Protein AF-A0AAW1TQQ7-F1 (afdb_monomer_lite)

InterPro domains:
  IPR001791 Laminin G domain [PF02210] (206-301)
  IPR005162 Retrotransposon-derived protein PEG10, N-terminal capsid-like domain [PF03732] (37-94)
  IPR013320 Concanavalin A-like lectin/glucanase domain superfamily [SSF49899] (182-317)
  IPR048287 Thrombospondin-like, N-terminal domain [SM00210] (140-315)

Sequence (337 aa):
MDEILFLRQQLQALTTKNQETKPSQAGILNKEMYRNKRTEWRNWNEFSSYFKRSSYPQQYAMQLEEQIRNQKQKTKETAQEYITALRTLIRRDGTLTSNQTLEIIHKNKKNIYKKERKDMENQKKQFGNISDSCSSTINPLLLEDEQYFHPTKDRWKSAPDRKSAWKLESYIYLWVPSMVLLASMNLTQFPMQFSLFFTVRIHSDTSGTIFSLRSRTLPDTYLSIDMRKTDIKVAHATKNSSNTLIIPSNLADSHWHQIAISIRDQNVVECYVDCEWTTTNVLKSAILDLSGDTDLIIGYMFEGDLEQLSIVTDPDMVNSHCSTSKIAITDQSMEKT

Radius of gyration: 28.71 Å; chains: 1; bounding box: 72×43×81 Å

Secondary structure (DSSP, 8-state):
--HHHHHHHHHHHHHHT-SSSPPPHHHHHHHHHHHHHGGG-SSHHHHHHHHHHHHS-TTHHHHHHHHHHH----TT--HHHHHHHHHHHHHHH----HHHHHHHHHHHS-TTHHHHHHHHHHHHHHS---SSTTTTEE-GGG---GGGEES-GGG-EE-SS-TTSEEE-TT-EEEEEHHHHHGGGT-SS--SSEEEEEEEEE-SS--EEEEEEEESS-TT-EEEEEE-SSEEEEEEE-SS-EEEEEEE----SSS-EEEEEEEETTTEEEEEETTEEEEEEE-TT------TTEEEEESBT--EEEEEEEEES-GGGGGGTT-SS------TTTT--

Structure (mmCIF, N/CA/C/O backbone):
data_AF-A0AAW1TQQ7-F1
#
_entry.id   AF-A0AAW1TQQ7-F1
#
loop_
_atom_site.group_PDB
_atom_site.id
_atom_site.type_symbol
_atom_site.label_atom_id
_atom_site.label_alt_id
_atom_site.label_comp_id
_atom_site.label_asym_id
_atom_site.label_entity_id
_atom_site.label_seq_id
_atom_site.pdbx_PDB_ins_code
_atom_site.Cartn_x
_atom_site.Cartn_y
_atom_site.Cartn_z
_atom_site.occupancy
_atom_site.B_iso_or_equiv
_atom_site.auth_seq_id
_atom_site.auth_comp_id
_atom_site.auth_asym_id
_atom_site.auth_atom_id
_atom_site.pdbx_PDB_model_num
ATOM 1 N N . MET A 1 1 ? -20.236 25.308 37.907 1.00 43.38 1 MET A N 1
ATOM 2 C CA . MET A 1 1 ? -21.701 25.462 37.779 1.00 43.38 1 MET A CA 1
ATOM 3 C C . MET A 1 1 ? -22.318 24.123 38.128 1.00 43.38 1 MET A C 1
ATOM 5 O O . MET A 1 1 ? -22.056 23.157 37.428 1.00 43.38 1 MET A O 1
ATOM 9 N N . ASP A 1 2 ? -23.010 24.062 39.264 1.00 38.75 2 ASP A N 1
ATOM 10 C CA . ASP A 1 2 ? -23.333 22.823 39.977 1.00 38.75 2 ASP A CA 1
ATOM 11 C C . ASP A 1 2 ? -24.390 21.960 39.273 1.00 38.75 2 ASP A C 1
ATOM 13 O O . ASP A 1 2 ? -25.538 22.378 39.113 1.00 38.75 2 ASP A O 1
ATOM 17 N N . GLU A 1 3 ? -24.049 20.702 38.972 1.00 36.41 3 GLU A N 1
ATOM 18 C CA . GLU A 1 3 ? -24.988 19.639 38.554 1.00 36.41 3 GLU A CA 1
ATOM 19 C C . GLU A 1 3 ? -26.169 19.473 39.526 1.00 36.41 3 GLU A C 1
ATOM 21 O O . GLU A 1 3 ? -27.263 19.056 39.142 1.00 36.41 3 GLU A O 1
ATOM 26 N N . ILE A 1 4 ? -25.987 19.870 40.788 1.00 41.22 4 ILE A N 1
ATOM 27 C CA . ILE A 1 4 ? -27.035 19.889 41.813 1.00 41.22 4 ILE A CA 1
ATOM 28 C C . ILE A 1 4 ? -28.154 20.885 41.455 1.00 41.22 4 ILE A C 1
ATOM 30 O O . ILE A 1 4 ? -29.324 20.628 41.749 1.00 41.22 4 ILE A O 1
ATOM 34 N N . LEU A 1 5 ? -27.833 21.994 40.781 1.00 39.56 5 LEU A N 1
ATOM 35 C CA . LEU A 1 5 ? -28.812 22.989 40.338 1.00 39.56 5 LEU A CA 1
ATOM 36 C C . LEU A 1 5 ? -29.638 22.471 39.147 1.00 39.56 5 LEU A C 1
ATOM 38 O O . LEU A 1 5 ? -30.856 22.653 39.117 1.00 39.56 5 LEU A O 1
ATOM 42 N N . PHE A 1 6 ? -28.998 21.736 38.231 1.00 44.47 6 PHE A N 1
ATOM 43 C CA . PHE A 1 6 ? -29.663 21.069 37.106 1.00 44.47 6 PHE A CA 1
ATOM 44 C C . PHE A 1 6 ? -30.613 19.959 37.586 1.00 44.47 6 PHE A C 1
ATOM 46 O O . PHE A 1 6 ? -31.754 19.854 37.131 1.00 44.47 6 PHE A O 1
ATOM 53 N N . LEU A 1 7 ? -30.190 19.186 38.591 1.00 43.84 7 LEU A N 1
ATOM 54 C CA . LEU A 1 7 ? -31.012 18.145 39.212 1.00 43.84 7 LEU A CA 1
ATOM 55 C C . LEU A 1 7 ? -32.202 18.715 40.000 1.00 43.84 7 LEU A C 1
ATOM 57 O O . LEU A 1 7 ? -33.281 18.121 39.979 1.00 43.84 7 LEU A O 1
ATOM 61 N N . ARG A 1 8 ? -32.057 19.884 40.645 1.00 47.19 8 ARG A N 1
ATOM 62 C CA . ARG A 1 8 ? -33.181 20.584 41.298 1.00 47.19 8 ARG A CA 1
ATOM 63 C C . ARG A 1 8 ? -34.230 21.058 40.288 1.00 47.19 8 ARG A C 1
ATOM 65 O O . ARG A 1 8 ? -35.419 20.884 40.548 1.00 47.19 8 ARG A O 1
ATOM 72 N N . GLN A 1 9 ? -33.811 21.572 39.130 1.00 49.66 9 GLN A N 1
ATOM 73 C CA . GLN A 1 9 ? -34.729 21.994 38.063 1.00 49.66 9 GLN A CA 1
ATOM 74 C C . GLN A 1 9 ? -35.459 20.808 37.408 1.00 49.66 9 GLN A C 1
ATOM 76 O O . GLN A 1 9 ? -36.665 20.884 37.172 1.00 49.66 9 GLN A O 1
ATOM 81 N N . GLN A 1 10 ? -34.773 19.680 37.189 1.00 45.47 10 GLN A N 1
ATOM 82 C CA . GLN A 1 10 ? -35.375 18.452 36.644 1.00 45.47 10 GLN A CA 1
ATOM 83 C C . GLN A 1 10 ? -36.394 17.821 37.614 1.00 45.47 10 GLN A C 1
ATOM 85 O O . GLN A 1 10 ? -37.464 17.379 37.196 1.00 45.47 10 GLN A O 1
ATOM 90 N N . LEU A 1 11 ? -36.110 17.830 38.923 1.00 45.03 11 LEU A N 1
ATOM 91 C CA . LEU A 1 11 ? -37.040 17.341 39.948 1.00 45.03 11 LEU A CA 1
ATOM 92 C C . LEU A 1 11 ? -38.258 18.258 40.133 1.00 45.03 11 LEU A C 1
ATOM 94 O O . LEU A 1 11 ? -39.363 17.745 40.302 1.00 45.03 11 LEU A O 1
ATOM 98 N N . GLN A 1 12 ? -38.089 19.583 40.042 1.00 45.34 12 GLN A N 1
ATOM 99 C CA . GLN A 1 12 ? -39.215 20.525 40.065 1.00 45.34 12 GLN A CA 1
ATOM 100 C C . GLN A 1 12 ? -40.135 20.353 38.848 1.00 45.34 12 GLN A C 1
ATOM 102 O O . GLN A 1 12 ? -41.356 20.349 39.009 1.00 45.34 12 GLN A O 1
ATOM 107 N N . ALA A 1 13 ? -39.577 20.109 37.658 1.00 42.12 13 ALA A N 1
ATOM 108 C CA . ALA A 1 13 ? -40.351 19.861 36.438 1.00 42.12 13 ALA A CA 1
ATOM 109 C C . ALA A 1 13 ? -41.189 18.565 36.494 1.00 42.12 13 ALA A C 1
ATOM 111 O O . ALA A 1 13 ? -42.252 18.482 35.875 1.00 42.12 13 ALA A O 1
ATOM 112 N N . LEU A 1 14 ? -40.748 17.567 37.268 1.00 38.69 14 LEU A N 1
ATOM 113 C CA . LEU A 1 14 ? -41.494 16.327 37.507 1.00 38.69 14 LEU A CA 1
ATOM 114 C C . LEU A 1 14 ? -42.605 16.485 38.561 1.00 38.69 14 LEU A C 1
ATOM 116 O O . LEU A 1 14 ? -43.546 15.691 38.570 1.00 38.69 14 LEU A O 1
ATOM 120 N N . THR A 1 15 ? -42.535 17.504 39.426 1.00 41.09 15 THR A N 1
ATOM 121 C CA . THR A 1 15 ? -43.580 17.791 40.427 1.00 41.09 15 THR A CA 1
ATOM 122 C C . THR A 1 15 ? -44.737 18.634 39.894 1.00 41.09 15 THR A C 1
ATOM 124 O O . THR A 1 15 ? -45.870 18.403 40.303 1.00 41.09 15 THR A O 1
ATOM 127 N N . THR A 1 16 ? -44.506 19.555 38.954 1.00 38.69 16 THR A N 1
ATOM 128 C CA . THR A 1 16 ? -45.573 20.423 38.410 1.00 38.69 16 THR A CA 1
ATOM 129 C C . THR A 1 16 ? -46.445 19.751 37.350 1.00 38.69 16 THR A C 1
ATOM 131 O O . THR A 1 16 ? -47.536 20.234 37.075 1.00 38.69 16 THR A O 1
ATOM 134 N N . LYS A 1 17 ? -46.015 18.621 36.772 1.00 37.38 17 LYS A N 1
ATOM 135 C CA . LYS A 1 17 ? -46.773 17.903 35.728 1.00 37.38 17 LYS A CA 1
ATOM 136 C C . LYS A 1 17 ? -47.688 16.776 36.224 1.00 37.38 17 LYS A C 1
ATOM 138 O O . LYS A 1 17 ? -48.344 16.151 35.402 1.00 37.38 17 LYS A O 1
ATOM 143 N N . ASN A 1 18 ? -47.761 16.524 37.533 1.00 39.25 18 ASN A N 1
ATOM 144 C CA . ASN A 1 18 ? -48.487 15.377 38.103 1.00 39.25 18 ASN A CA 1
ATOM 145 C C . ASN A 1 18 ? -49.597 15.765 39.100 1.00 39.25 18 ASN A C 1
ATOM 147 O O . ASN A 1 18 ? -49.836 15.043 40.066 1.00 39.25 18 ASN A O 1
ATOM 151 N N . GLN A 1 19 ? -50.296 16.884 38.883 1.00 36.03 19 GLN A N 1
ATOM 152 C CA . GLN A 1 19 ? -51.517 17.185 39.651 1.00 36.03 19 GLN A CA 1
ATOM 153 C C . GLN A 1 19 ? -52.808 16.617 39.052 1.00 36.03 19 GLN A C 1
ATOM 155 O O . GLN A 1 19 ? -53.844 16.676 39.703 1.00 36.03 19 GLN A O 1
ATOM 160 N N . GLU A 1 20 ? -52.753 15.944 37.905 1.00 38.56 20 GLU A N 1
ATOM 161 C CA . GLU A 1 20 ? -53.919 15.254 37.350 1.00 38.56 20 GLU A CA 1
ATOM 162 C C . GLU A 1 20 ? -53.539 13.851 36.891 1.00 38.56 20 GLU A C 1
ATOM 164 O O . GLU A 1 20 ? -53.351 13.589 35.710 1.00 38.56 20 GLU A O 1
ATOM 169 N N . THR A 1 21 ? -53.339 12.945 37.848 1.00 36.25 21 THR A N 1
ATOM 170 C CA . THR A 1 21 ? -53.690 11.512 37.770 1.00 36.25 21 THR A CA 1
ATOM 171 C C . THR A 1 21 ? -53.200 10.811 39.037 1.00 36.25 21 THR A C 1
ATOM 173 O O . THR A 1 21 ? -52.109 11.078 39.536 1.00 36.25 21 THR A O 1
ATOM 176 N N . LYS A 1 22 ? -54.035 9.924 39.596 1.00 33.53 22 LYS A N 1
ATOM 177 C CA . LYS A 1 22 ? -53.734 9.143 40.810 1.00 33.53 22 LYS A CA 1
ATOM 178 C C . LYS A 1 22 ? -52.334 8.509 40.716 1.00 33.53 22 LYS A C 1
ATOM 180 O O . LYS A 1 22 ? -52.061 7.852 39.709 1.00 33.53 22 LYS A O 1
ATOM 185 N N . PRO A 1 23 ? -51.471 8.632 41.743 1.00 33.50 23 PRO A N 1
ATOM 186 C CA . PRO A 1 23 ? -50.168 7.988 41.716 1.00 33.50 23 PRO A CA 1
ATOM 187 C C . PRO A 1 23 ? -50.374 6.472 41.689 1.00 33.50 23 PRO A C 1
ATOM 189 O O . PRO A 1 23 ? -50.958 5.891 42.605 1.00 33.50 23 PRO A O 1
ATOM 192 N N . SER A 1 24 ? -49.921 5.832 40.613 1.00 37.91 24 SER A N 1
ATOM 193 C CA . SER A 1 24 ? -49.870 4.377 40.525 1.00 37.91 24 SER A CA 1
ATOM 194 C C . SER A 1 24 ? -49.007 3.838 41.672 1.00 37.91 24 SER A C 1
ATOM 196 O O . SER A 1 24 ? -48.011 4.456 42.052 1.00 37.91 24 SER A O 1
ATOM 198 N N . GLN A 1 25 ? -49.367 2.680 42.236 1.00 36.50 25 GLN A N 1
ATOM 199 C CA . GLN A 1 25 ? -48.634 2.030 43.338 1.00 36.50 25 GLN A CA 1
ATOM 200 C C . GLN A 1 25 ? -47.125 1.856 43.042 1.00 36.50 25 GLN A C 1
ATOM 202 O O . GLN A 1 25 ? -46.307 1.864 43.960 1.00 36.50 25 GLN A O 1
ATOM 207 N N . ALA A 1 26 ? -46.735 1.824 41.760 1.00 35.66 26 ALA A N 1
ATOM 208 C CA . ALA A 1 26 ? -45.345 1.839 41.300 1.00 35.66 26 ALA A CA 1
ATOM 209 C C . ALA A 1 26 ? -44.571 3.124 41.674 1.00 35.66 26 ALA A C 1
ATOM 211 O O . ALA A 1 26 ? -43.376 3.070 41.952 1.00 35.66 26 ALA A O 1
ATOM 212 N N . GLY A 1 27 ? -45.232 4.286 41.720 1.00 36.66 27 GLY A N 1
ATOM 213 C CA . GLY A 1 27 ? -44.608 5.560 42.093 1.00 36.66 27 GLY A CA 1
ATOM 214 C C . GLY A 1 27 ? -44.269 5.671 43.584 1.00 36.66 27 GLY A C 1
ATOM 215 O O . GLY A 1 27 ? -43.329 6.380 43.946 1.00 36.66 27 GLY A O 1
ATOM 216 N N . ILE A 1 28 ? -45.001 4.949 44.438 1.00 38.19 28 ILE A N 1
ATOM 217 C CA . ILE A 1 28 ? -44.788 4.917 45.892 1.00 38.19 28 ILE A CA 1
ATOM 218 C C . ILE A 1 28 ? -43.636 3.955 46.231 1.00 38.19 28 ILE A C 1
ATOM 220 O O . ILE A 1 28 ? -42.719 4.344 46.954 1.00 38.19 28 ILE A O 1
ATOM 224 N N . LEU A 1 29 ? -43.598 2.771 45.599 1.00 46.53 29 LEU A N 1
ATOM 225 C CA . LEU A 1 29 ? -42.531 1.771 45.774 1.00 46.53 29 LEU A CA 1
ATOM 226 C C . LEU A 1 29 ? -41.128 2.319 45.433 1.00 46.53 29 LEU A C 1
ATOM 228 O O . LEU A 1 29 ? -40.141 2.025 46.108 1.00 46.53 29 LEU A O 1
ATOM 232 N N . ASN A 1 30 ? -41.039 3.166 44.404 1.00 56.72 30 ASN A N 1
ATOM 233 C CA . ASN A 1 30 ? -39.763 3.671 43.890 1.00 56.72 30 ASN A CA 1
ATOM 234 C C . ASN A 1 30 ? -39.070 4.677 44.827 1.00 56.72 30 ASN A C 1
ATOM 236 O O . ASN A 1 30 ? -37.839 4.755 44.841 1.00 56.72 30 ASN A O 1
ATOM 240 N N . LYS A 1 31 ? -39.829 5.441 45.626 1.00 57.16 31 LYS A N 1
ATOM 241 C CA . LYS A 1 31 ? -39.260 6.444 46.546 1.00 57.16 31 LYS A CA 1
ATOM 242 C C . LYS A 1 31 ? -38.694 5.821 47.821 1.00 57.16 31 LYS A C 1
ATOM 244 O O . LYS A 1 31 ? -37.628 6.243 48.269 1.00 57.16 31 LYS A O 1
ATOM 249 N N . GLU A 1 32 ? -39.373 4.826 48.386 1.00 56.66 32 GLU A N 1
ATOM 250 C CA . GLU A 1 32 ? -38.896 4.108 49.576 1.00 56.66 32 GLU A CA 1
ATOM 251 C C . GLU A 1 32 ? -37.691 3.220 49.252 1.00 56.66 32 GLU A C 1
ATOM 253 O O . GLU A 1 32 ? -36.698 3.247 49.978 1.00 56.66 32 GLU A O 1
ATOM 258 N N . MET A 1 33 ? -37.713 2.528 48.107 1.00 62.66 33 MET A N 1
ATOM 259 C CA . MET A 1 33 ? -36.587 1.713 47.644 1.00 62.66 33 MET A CA 1
ATOM 260 C C . MET A 1 33 ? -35.314 2.552 47.455 1.00 62.66 33 MET A C 1
ATOM 262 O O . MET A 1 33 ? -34.246 2.169 47.930 1.00 62.66 33 MET A O 1
ATOM 266 N N . TYR A 1 34 ? -35.419 3.717 46.804 1.00 58.19 34 TYR A N 1
ATOM 267 C CA . TYR A 1 34 ? -34.272 4.609 46.630 1.00 58.19 34 TYR A CA 1
ATOM 268 C C . TYR A 1 34 ? -33.764 5.143 47.975 1.00 58.19 34 TYR A C 1
ATOM 270 O O . TYR A 1 34 ? -32.560 5.154 48.207 1.00 58.19 34 TYR A O 1
ATOM 278 N N . ARG A 1 35 ? -34.654 5.537 48.896 1.00 62.31 35 ARG A N 1
ATOM 279 C CA . ARG A 1 35 ? -34.249 6.007 50.233 1.00 62.31 35 ARG A CA 1
ATOM 280 C C . ARG A 1 35 ? -33.505 4.943 51.044 1.00 62.31 35 ARG A C 1
ATOM 282 O O . ARG A 1 35 ? -32.519 5.289 51.683 1.00 62.31 35 ARG A O 1
ATOM 289 N N . ASN A 1 36 ? -33.938 3.685 50.987 1.00 68.06 36 ASN A N 1
ATOM 290 C CA . ASN A 1 36 ? -33.403 2.621 51.843 1.00 68.06 36 ASN A CA 1
ATOM 291 C C . ASN A 1 36 ? -32.101 1.994 51.324 1.00 68.06 36 ASN A C 1
ATOM 293 O O . ASN A 1 36 ? -31.348 1.432 52.111 1.00 68.06 36 ASN A O 1
ATOM 297 N N . LYS A 1 37 ? -31.836 2.065 50.013 1.00 64.25 37 LYS A N 1
ATOM 298 C CA . LYS A 1 37 ? -30.740 1.326 49.360 1.00 64.25 37 LYS A CA 1
ATOM 299 C C . LYS A 1 37 ? -29.680 2.208 48.691 1.00 64.25 37 LYS A C 1
ATOM 301 O O . LYS A 1 37 ? -28.685 1.689 48.198 1.00 64.25 37 LYS A O 1
ATOM 306 N N . ARG A 1 38 ? -29.844 3.539 48.692 1.00 63.81 38 ARG A N 1
ATOM 307 C CA . ARG A 1 38 ? -28.938 4.474 47.991 1.00 63.81 38 ARG A CA 1
ATOM 308 C C . ARG A 1 38 ? -27.466 4.338 48.384 1.00 63.81 38 ARG A C 1
ATOM 310 O O . ARG A 1 38 ? -26.609 4.514 47.529 1.00 63.81 38 ARG A O 1
ATOM 317 N N . THR A 1 39 ? -27.167 4.063 49.651 1.00 68.50 39 THR A N 1
ATOM 318 C CA . THR A 1 39 ? -25.786 3.928 50.146 1.00 68.50 39 THR A CA 1
ATOM 319 C C . THR A 1 39 ? -25.096 2.645 49.673 1.00 68.50 39 THR A C 1
ATOM 321 O O . THR A 1 39 ? -23.878 2.544 49.793 1.00 68.50 39 THR A O 1
ATOM 324 N N . GLU A 1 40 ? -25.843 1.684 49.118 1.00 71.81 40 GLU A N 1
ATOM 325 C CA . GLU A 1 40 ? -25.313 0.418 48.597 1.00 71.81 40 GLU A CA 1
ATOM 326 C C . GLU A 1 40 ? -24.867 0.511 47.125 1.00 71.81 40 GLU A C 1
ATOM 328 O O . GLU A 1 40 ? -24.150 -0.371 46.661 1.00 71.81 40 GLU A O 1
ATOM 333 N N . TRP A 1 41 ? -25.252 1.561 46.386 1.00 77.81 41 TRP A N 1
ATOM 334 C CA . TRP A 1 41 ? -24.911 1.715 44.965 1.00 77.81 41 TRP A CA 1
ATOM 335 C C . TRP A 1 41 ? -23.801 2.749 44.767 1.00 77.81 41 TRP A C 1
ATOM 337 O O . TRP A 1 41 ? -23.960 3.921 45.106 1.00 77.81 41 TRP A O 1
ATOM 347 N N . ARG A 1 42 ? -22.683 2.330 44.169 1.00 68.88 42 ARG A N 1
ATOM 348 C CA . ARG A 1 42 ? -21.499 3.177 43.936 1.00 68.88 42 ARG A CA 1
ATOM 349 C C . ARG A 1 42 ? -21.528 3.891 42.591 1.00 68.88 42 ARG A C 1
ATOM 351 O O . ARG A 1 42 ? -20.817 4.871 42.398 1.00 68.88 42 ARG A O 1
ATOM 358 N N . ASN A 1 43 ? -22.328 3.401 41.649 1.00 62.25 43 ASN A N 1
ATOM 359 C CA . ASN A 1 43 ? -22.446 3.961 40.307 1.00 62.25 43 ASN A CA 1
ATOM 360 C C . ASN A 1 43 ? -23.840 3.706 39.706 1.00 62.25 43 ASN A C 1
ATOM 362 O O . ASN A 1 43 ? -24.644 2.921 40.214 1.00 62.25 43 ASN A O 1
ATOM 366 N N . TRP A 1 44 ? -24.120 4.386 38.591 1.00 55.19 44 TRP A N 1
ATOM 367 C CA . TRP A 1 44 ? -25.402 4.303 37.889 1.00 55.19 44 TRP A CA 1
ATOM 368 C C . TRP A 1 44 ? -25.728 2.891 37.384 1.00 55.19 44 TRP A C 1
ATOM 370 O O . TRP A 1 44 ? -26.894 2.495 37.374 1.00 55.19 44 TRP A O 1
ATOM 380 N N . ASN A 1 45 ? -24.714 2.109 37.008 1.00 60.38 45 ASN A N 1
ATOM 381 C CA . ASN A 1 45 ? -24.911 0.751 36.506 1.00 60.38 45 ASN A CA 1
ATOM 382 C C . ASN A 1 45 ? -25.382 -0.201 37.610 1.00 60.38 45 ASN A C 1
ATOM 384 O O . ASN A 1 45 ? -26.258 -1.028 37.358 1.00 60.38 45 ASN A O 1
ATOM 388 N N . GLU A 1 46 ? -24.871 -0.061 38.834 1.00 58.47 46 GLU A N 1
ATOM 389 C CA . GLU A 1 46 ? -25.311 -0.841 39.997 1.00 58.47 46 GLU A CA 1
ATOM 390 C C . GLU A 1 46 ? -26.760 -0.526 40.380 1.00 58.47 46 GLU A C 1
ATOM 392 O O . GLU A 1 46 ? -27.566 -1.449 40.524 1.00 58.47 46 GLU A O 1
ATOM 397 N N . PHE A 1 47 ? -27.119 0.762 40.443 1.00 67.75 47 PHE A N 1
ATOM 398 C CA . PHE A 1 47 ? -28.503 1.192 40.661 1.00 67.75 47 PHE A CA 1
ATOM 399 C C . PHE A 1 47 ? -29.433 0.668 39.561 1.00 67.75 47 PHE A C 1
ATOM 401 O O . PHE A 1 47 ? -30.446 0.041 39.857 1.00 67.75 47 PHE A O 1
ATOM 408 N N . SER A 1 48 ? -29.074 0.879 38.291 1.00 57.22 48 SER A N 1
ATOM 409 C CA . SER A 1 48 ? -29.870 0.454 37.135 1.00 57.22 48 SER A CA 1
ATOM 410 C C . SER A 1 48 ? -30.058 -1.063 37.115 1.00 57.22 48 SER A C 1
ATOM 412 O O . SER A 1 48 ? -31.167 -1.545 36.909 1.00 57.22 48 SER A O 1
ATOM 414 N N . SER A 1 49 ? -29.010 -1.831 37.417 1.00 60.59 49 SER A N 1
ATOM 415 C CA . SER A 1 49 ? -29.071 -3.296 37.473 1.00 60.59 49 SER A CA 1
ATOM 416 C C . SER A 1 49 ? -29.895 -3.810 38.653 1.00 60.59 49 SER A C 1
ATOM 418 O O . SER A 1 49 ? -30.561 -4.838 38.535 1.00 60.59 49 SER A O 1
ATOM 420 N N . TYR A 1 50 ? -29.846 -3.139 39.806 1.00 61.44 50 TYR A N 1
ATOM 421 C CA . TYR A 1 50 ? -30.676 -3.486 40.960 1.00 61.44 50 TYR A CA 1
ATOM 422 C C . TYR A 1 50 ? -32.144 -3.140 40.701 1.00 61.44 50 TYR A C 1
ATOM 424 O O . TYR A 1 50 ? -33.001 -4.009 40.820 1.00 61.44 50 TYR A O 1
ATOM 432 N N . PHE A 1 51 ? -32.420 -1.916 40.244 1.00 61.03 51 PHE A N 1
ATOM 433 C CA . PHE A 1 51 ? -33.756 -1.458 39.864 1.00 61.03 51 PHE A CA 1
ATOM 434 C C . PHE A 1 51 ? -34.371 -2.348 38.779 1.00 61.03 51 PHE A C 1
ATOM 436 O O . PHE A 1 51 ? -35.545 -2.704 38.847 1.00 61.03 51 PHE A O 1
ATOM 443 N N . LYS A 1 52 ? -33.565 -2.773 37.797 1.00 59.06 52 LYS A N 1
ATOM 444 C CA . LYS A 1 52 ? -33.997 -3.720 36.765 1.00 59.06 52 LYS A CA 1
ATOM 445 C C . LYS A 1 52 ? -34.393 -5.085 37.333 1.00 59.06 52 LYS A C 1
ATOM 447 O O . LYS A 1 52 ? -35.347 -5.684 36.861 1.00 59.06 52 LYS A O 1
ATOM 452 N N . ARG A 1 53 ? -33.698 -5.566 38.364 1.00 60.06 53 ARG A N 1
ATOM 453 C CA . ARG A 1 53 ? -34.010 -6.842 39.024 1.00 60.06 53 ARG A CA 1
ATOM 454 C C . ARG A 1 53 ? -35.194 -6.750 39.986 1.00 60.06 53 ARG A C 1
ATOM 456 O O . ARG A 1 53 ? -35.934 -7.716 40.109 1.00 60.06 53 ARG A O 1
ATOM 463 N N . SER A 1 54 ? -35.372 -5.617 40.663 1.00 54.06 54 SER A N 1
ATOM 464 C CA . SER A 1 54 ? -36.425 -5.436 41.669 1.00 54.06 54 SER A CA 1
ATOM 465 C C . SER A 1 54 ? -37.770 -5.017 41.081 1.00 54.06 54 SER A C 1
ATOM 467 O O . SER A 1 54 ? -38.808 -5.350 41.642 1.00 54.06 54 SER A O 1
ATOM 469 N N . SER A 1 55 ? -37.756 -4.255 39.984 1.00 54.88 55 SER A N 1
ATOM 470 C CA . SER A 1 55 ? -38.946 -3.561 39.475 1.00 54.88 55 SER A CA 1
ATOM 471 C C . SER A 1 55 ? -39.532 -4.184 38.208 1.00 54.88 55 SER A C 1
ATOM 473 O O . SER A 1 55 ? -40.619 -3.786 37.791 1.00 54.88 55 SER A O 1
ATOM 475 N N . TYR A 1 56 ? -38.842 -5.145 37.586 1.00 53.84 56 TYR A N 1
ATOM 476 C CA . TYR A 1 56 ? -39.325 -5.814 36.380 1.00 53.84 56 TYR A CA 1
ATOM 477 C C . TYR A 1 56 ? -39.708 -7.268 36.691 1.00 53.84 56 TYR A C 1
ATOM 479 O O . TYR A 1 56 ? -38.924 -7.981 37.318 1.00 53.84 56 TYR A O 1
ATOM 487 N N . PRO A 1 57 ? -40.891 -7.737 36.254 1.00 57.25 57 PRO A N 1
ATOM 488 C CA . PRO A 1 57 ? -41.270 -9.144 36.364 1.00 57.25 57 PRO A CA 1
ATOM 489 C C . PRO A 1 57 ? -40.226 -10.059 35.709 1.00 57.25 57 PRO A C 1
ATOM 491 O O . PRO A 1 57 ? -39.666 -9.706 34.674 1.00 57.25 57 PRO A O 1
ATOM 494 N N . GLN A 1 58 ? -40.014 -11.265 36.246 1.00 50.25 58 GLN A N 1
ATOM 495 C CA . GLN A 1 58 ? -39.019 -12.239 35.753 1.00 50.25 58 GLN A CA 1
ATOM 496 C C . GLN A 1 58 ? -39.174 -12.585 34.255 1.00 50.25 58 GLN A C 1
ATOM 498 O O . GLN A 1 58 ? -38.222 -12.998 33.602 1.00 50.25 58 GLN A O 1
ATOM 503 N N . GLN A 1 59 ? -40.366 -12.373 33.694 1.00 52.66 59 GLN A N 1
ATOM 504 C CA . GLN A 1 59 ? -40.679 -12.610 32.284 1.00 52.66 59 GLN A CA 1
ATOM 505 C C . GLN A 1 59 ? -40.530 -11.368 31.394 1.00 52.66 59 GLN A C 1
ATOM 507 O O . GLN A 1 59 ? -40.647 -11.485 30.182 1.00 52.66 59 GLN A O 1
ATOM 512 N N . TYR A 1 60 ? -40.263 -10.186 31.954 1.00 56.84 60 TYR A N 1
ATOM 513 C CA . TYR A 1 60 ? -40.211 -8.933 31.197 1.00 56.84 60 TYR A CA 1
ATOM 514 C C . TYR A 1 60 ? -39.068 -8.911 30.176 1.00 56.84 60 TYR A C 1
ATOM 516 O O . TYR A 1 60 ? -39.265 -8.436 29.064 1.00 56.84 60 TYR A O 1
ATOM 524 N N . ALA A 1 61 ? -37.900 -9.466 30.520 1.00 56.59 61 ALA A N 1
ATOM 525 C CA . ALA A 1 61 ? -36.786 -9.604 29.579 1.00 56.59 61 ALA A CA 1
ATOM 526 C C . ALA A 1 61 ? -37.157 -10.536 28.412 1.00 56.59 61 ALA A C 1
ATOM 528 O O . ALA A 1 61 ? -37.049 -10.144 27.256 1.00 56.59 61 ALA A O 1
ATOM 529 N N . MET A 1 62 ? -37.726 -11.711 28.708 1.00 54.34 62 MET A N 1
ATOM 530 C CA . MET A 1 62 ? -38.197 -12.652 27.681 1.00 54.34 62 MET A CA 1
ATOM 531 C C . MET A 1 62 ? -39.301 -12.047 26.797 1.00 54.34 62 MET A C 1
ATOM 533 O O . MET A 1 62 ? -39.278 -12.209 25.581 1.00 54.34 62 MET A O 1
ATOM 537 N N . GLN A 1 63 ? -40.237 -11.292 27.382 1.00 61.31 63 GLN A N 1
ATOM 538 C CA . GLN A 1 63 ? -41.288 -10.584 26.643 1.00 61.31 63 GLN A CA 1
ATOM 539 C C . GLN A 1 63 ? -40.718 -9.481 25.747 1.00 61.31 63 GLN A C 1
ATOM 541 O O . GLN A 1 63 ? -41.233 -9.249 24.655 1.00 61.31 63 GLN A O 1
ATOM 546 N N . LEU A 1 64 ? -39.667 -8.789 26.190 1.00 64.19 64 LEU A N 1
ATOM 547 C CA . LEU A 1 64 ? -39.029 -7.729 25.419 1.00 64.19 64 LEU A CA 1
ATOM 548 C C . LEU A 1 64 ? -38.205 -8.300 24.257 1.00 64.19 64 LEU A C 1
ATOM 550 O O . LEU A 1 64 ? -38.308 -7.796 23.141 1.00 64.19 64 LEU A O 1
ATOM 554 N N . GLU A 1 65 ? -37.478 -9.397 24.478 1.00 64.88 65 GLU A N 1
ATOM 555 C CA . GLU A 1 65 ? -36.803 -10.156 23.420 1.00 64.88 65 GLU A CA 1
ATOM 556 C C . GLU A 1 65 ? -37.798 -10.700 22.385 1.00 64.88 65 GLU A C 1
ATOM 558 O O . GLU A 1 65 ? -37.563 -10.622 21.176 1.00 64.88 65 GLU A O 1
ATOM 563 N N . GLU A 1 66 ? -38.940 -11.224 22.838 1.00 67.25 66 GLU A N 1
ATOM 564 C CA . GLU A 1 66 ? -40.009 -11.700 21.962 1.00 67.25 66 GLU A CA 1
ATOM 565 C C . GLU A 1 66 ? -40.645 -10.549 21.164 1.00 67.25 66 GLU A C 1
ATOM 567 O O . GLU A 1 66 ? -40.879 -10.685 19.961 1.00 67.25 66 GLU A O 1
ATOM 572 N N . GLN A 1 67 ? -40.848 -9.382 21.786 1.00 71.12 67 GLN A N 1
ATOM 573 C CA . GLN A 1 67 ? -41.311 -8.170 21.102 1.00 71.12 67 GLN A CA 1
ATOM 574 C C . GLN A 1 67 ? -40.313 -7.693 20.045 1.00 71.12 67 GLN A C 1
ATOM 576 O O . GLN A 1 67 ? -40.723 -7.405 18.924 1.00 71.12 67 GLN A O 1
ATOM 581 N N . ILE A 1 68 ? -39.013 -7.659 20.355 1.00 73.19 68 ILE A N 1
ATOM 582 C CA . ILE A 1 68 ? -37.953 -7.291 19.400 1.00 73.19 68 ILE A CA 1
ATOM 583 C C . ILE A 1 68 ? -37.945 -8.261 18.215 1.00 73.19 68 ILE A C 1
ATOM 585 O O . ILE A 1 68 ? -37.919 -7.839 17.057 1.00 73.19 68 ILE A O 1
ATOM 589 N N . ARG A 1 69 ? -38.029 -9.567 18.491 1.00 69.00 69 ARG A N 1
ATOM 590 C CA . ARG A 1 69 ? -38.032 -10.619 17.468 1.00 69.00 69 ARG A CA 1
ATOM 591 C C . ARG A 1 69 ? -39.249 -10.536 16.551 1.00 69.00 69 ARG A C 1
ATOM 593 O O . ARG A 1 69 ? -39.118 -10.758 15.348 1.00 69.00 69 ARG A O 1
ATOM 600 N N . ASN A 1 70 ? -40.410 -10.197 17.104 1.00 70.38 70 ASN A N 1
ATOM 601 C CA . ASN A 1 70 ? -41.678 -10.153 16.379 1.00 70.38 70 ASN A CA 1
ATOM 602 C C . ASN A 1 70 ? -42.023 -8.766 15.809 1.00 70.38 70 ASN A C 1
ATOM 604 O O . ASN A 1 70 ? -43.004 -8.645 15.068 1.00 70.38 70 ASN A O 1
ATOM 608 N N . GLN A 1 71 ? -41.217 -7.735 16.087 1.00 77.12 71 GLN A N 1
ATOM 609 C CA . GLN A 1 71 ? -41.394 -6.388 15.549 1.00 77.12 71 GLN A CA 1
ATOM 610 C C . GLN A 1 71 ? -41.113 -6.375 14.040 1.00 77.12 71 GLN A C 1
ATOM 612 O O . GLN A 1 71 ? -39.971 -6.280 13.583 1.00 77.12 71 GLN A O 1
ATOM 617 N N . LYS A 1 72 ? -42.187 -6.444 13.252 1.00 76.62 72 LYS A N 1
ATOM 618 C CA . LYS A 1 72 ? -42.178 -6.357 11.785 1.00 76.62 72 LYS A CA 1
ATOM 619 C C . LYS A 1 72 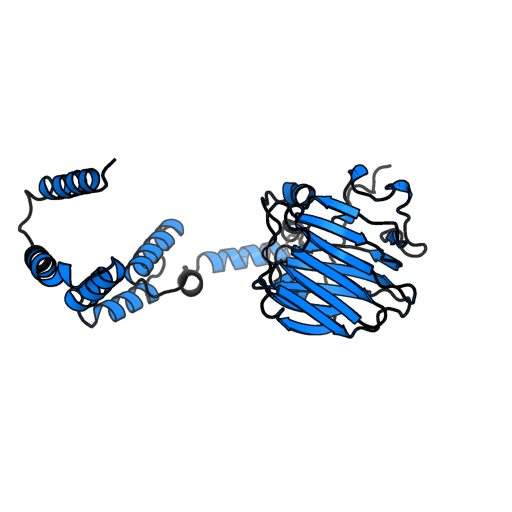? -42.714 -5.003 11.335 1.00 76.62 72 LYS A C 1
ATOM 621 O O . LYS A 1 72 ? -43.662 -4.493 11.929 1.00 76.62 72 LYS A O 1
ATOM 626 N N . GLN A 1 73 ? -42.159 -4.465 10.250 1.00 75.75 73 GLN A N 1
ATOM 627 C CA . GLN A 1 73 ? -42.643 -3.214 9.662 1.00 75.75 73 GLN A CA 1
ATOM 628 C C . GLN A 1 73 ? -44.116 -3.347 9.240 1.00 75.75 73 GLN A C 1
ATOM 630 O O . GLN A 1 73 ? -44.490 -4.275 8.508 1.00 75.75 73 GLN A O 1
ATOM 635 N N . LYS A 1 74 ? -44.970 -2.427 9.695 1.00 75.19 74 LYS A N 1
ATOM 636 C CA . LYS A 1 74 ? -46.403 -2.406 9.356 1.00 75.19 74 LYS A CA 1
ATOM 637 C C . LYS A 1 74 ? -46.618 -1.929 7.912 1.00 75.19 74 LYS A C 1
ATOM 639 O O . LYS A 1 74 ? -45.768 -1.285 7.313 1.00 75.19 74 LYS A O 1
ATOM 644 N N . THR A 1 75 ? -47.777 -2.237 7.323 1.00 61.66 75 THR A N 1
ATOM 645 C CA . THR A 1 75 ? -48.095 -1.943 5.903 1.00 61.66 75 THR A CA 1
ATOM 646 C C . THR A 1 75 ? -48.082 -0.463 5.520 1.00 61.66 75 THR A C 1
ATOM 648 O O . THR A 1 75 ? -47.925 -0.169 4.342 1.00 61.66 75 THR A O 1
ATOM 651 N N . LYS A 1 76 ? -48.265 0.448 6.479 1.00 72.44 76 LYS A N 1
ATOM 652 C CA . LYS A 1 76 ? -48.284 1.906 6.268 1.00 72.44 76 LYS A CA 1
ATOM 653 C C . LYS A 1 76 ? -47.174 2.635 7.033 1.00 72.44 76 LYS A C 1
ATOM 655 O O . LYS A 1 76 ? -47.184 3.854 7.096 1.00 72.44 76 LYS A O 1
ATOM 660 N N . GLU A 1 77 ? -46.272 1.888 7.660 1.00 71.31 77 GLU A N 1
ATOM 661 C CA . GLU A 1 77 ? -45.177 2.434 8.460 1.00 71.31 77 GLU A CA 1
ATOM 662 C C . GLU A 1 77 ? -43.963 2.644 7.559 1.00 71.31 77 GLU A C 1
ATOM 664 O O . GLU A 1 77 ? -43.549 1.736 6.831 1.00 71.31 77 GLU A O 1
ATOM 669 N N . THR A 1 78 ? -43.393 3.843 7.592 1.00 70.00 78 THR A N 1
ATOM 670 C CA . THR A 1 78 ? -42.168 4.155 6.857 1.00 70.00 78 THR A CA 1
ATOM 671 C C . THR A 1 78 ? -40.982 3.391 7.450 1.00 70.00 78 THR A C 1
ATOM 673 O O . THR A 1 78 ? -40.982 2.985 8.614 1.00 70.00 78 THR A O 1
ATOM 676 N N . ALA A 1 79 ? -39.925 3.188 6.659 1.00 62.66 79 ALA A N 1
ATOM 677 C CA . ALA A 1 79 ? -38.733 2.487 7.142 1.00 62.66 79 ALA A CA 1
ATOM 678 C C . ALA A 1 79 ? -38.092 3.204 8.346 1.00 62.66 79 ALA A C 1
ATOM 680 O O . ALA A 1 79 ? -37.607 2.548 9.265 1.00 62.66 79 ALA A O 1
ATOM 681 N N . GLN A 1 80 ? -38.138 4.538 8.364 1.00 61.59 80 GLN A N 1
ATOM 682 C CA . GLN A 1 80 ? -37.586 5.346 9.446 1.00 61.59 80 GLN A CA 1
ATOM 683 C C . GLN A 1 80 ? -38.382 5.198 10.749 1.00 61.59 80 GLN A C 1
ATOM 685 O O . GLN A 1 80 ? -37.784 5.080 11.820 1.00 61.59 80 GLN A O 1
ATOM 690 N N . GLU A 1 81 ? -39.713 5.157 10.673 1.00 70.12 81 GLU A N 1
ATOM 691 C CA . GLU A 1 81 ? -40.582 4.914 11.833 1.00 70.12 81 GLU A CA 1
ATOM 692 C C . GLU A 1 81 ? -40.340 3.518 12.413 1.00 70.12 81 GLU A C 1
ATOM 694 O O . GLU A 1 81 ? -40.135 3.378 13.619 1.00 70.12 81 GLU A O 1
ATOM 699 N N . TYR A 1 82 ? -40.231 2.509 11.544 1.00 76.94 82 TYR A N 1
ATOM 700 C CA . TYR A 1 82 ? -39.924 1.138 11.940 1.00 76.94 82 TYR A CA 1
ATOM 701 C C . TYR A 1 82 ? -38.559 1.014 12.634 1.00 76.94 82 TYR A C 1
ATOM 703 O O . TYR A 1 82 ? -38.454 0.428 13.714 1.00 76.94 82 TYR A O 1
ATOM 711 N N . ILE A 1 83 ? -37.510 1.598 12.042 1.00 67.44 83 ILE A N 1
ATOM 712 C CA . ILE A 1 83 ? -36.152 1.588 12.606 1.00 67.44 83 ILE A CA 1
ATOM 713 C C . ILE A 1 83 ? -36.131 2.309 13.956 1.00 67.44 83 ILE A C 1
ATOM 715 O O . ILE A 1 83 ? -35.496 1.837 14.898 1.00 67.44 83 ILE A O 1
ATOM 719 N N . THR A 1 84 ? -36.845 3.428 14.073 1.00 71.62 84 THR A N 1
ATOM 720 C CA . THR A 1 84 ? -36.943 4.188 15.323 1.00 71.62 84 THR A CA 1
ATOM 721 C C . THR A 1 84 ? -37.658 3.376 16.405 1.00 71.62 84 THR A C 1
ATOM 723 O O . THR A 1 84 ? -37.151 3.275 17.522 1.00 71.62 84 THR A O 1
ATOM 726 N N . ALA A 1 85 ? -38.777 2.722 16.080 1.00 75.06 85 ALA A N 1
ATOM 727 C CA . ALA A 1 85 ? -39.507 1.866 17.013 1.00 75.06 85 ALA A CA 1
ATOM 728 C C . ALA A 1 85 ? -38.662 0.670 17.486 1.00 75.06 85 ALA A C 1
ATOM 730 O O . ALA A 1 85 ? -38.615 0.374 18.682 1.00 75.06 85 ALA A O 1
ATOM 731 N N . LEU A 1 86 ? -37.939 0.024 16.567 1.00 73.94 86 LEU A N 1
ATOM 732 C CA . LEU A 1 86 ? -37.073 -1.110 16.881 1.00 73.94 86 LEU A CA 1
ATOM 733 C C . LEU A 1 86 ? -35.866 -0.688 17.734 1.00 73.94 86 LEU A C 1
ATOM 735 O O . LEU A 1 86 ? -35.560 -1.345 18.727 1.00 73.94 86 LEU A O 1
ATOM 739 N N . ARG A 1 87 ? -35.239 0.458 17.432 1.00 68.25 87 ARG A N 1
ATOM 740 C CA . ARG A 1 87 ? -34.175 1.044 18.268 1.00 68.25 87 ARG A CA 1
ATOM 741 C C . ARG A 1 87 ? -34.658 1.351 19.683 1.00 68.25 87 ARG A C 1
ATOM 743 O O . ARG A 1 87 ? -33.914 1.130 20.635 1.00 68.25 87 ARG A O 1
ATOM 750 N N . THR A 1 88 ? -35.894 1.821 19.848 1.00 73.50 88 THR A N 1
ATOM 751 C CA . THR A 1 88 ? -36.471 2.069 21.177 1.00 73.50 88 THR A CA 1
ATOM 752 C C . THR A 1 88 ? -36.668 0.774 21.969 1.00 73.50 88 THR A C 1
ATOM 754 O O . THR A 1 88 ? -36.405 0.766 23.171 1.00 73.50 88 THR A O 1
ATOM 757 N N . LEU A 1 89 ? -37.079 -0.327 21.330 1.00 69.19 89 LEU A N 1
ATOM 758 C CA . LEU A 1 89 ? -37.199 -1.634 21.990 1.00 69.19 89 LEU A CA 1
ATOM 759 C C . LEU A 1 89 ? -35.827 -2.192 22.397 1.00 69.19 89 LEU A C 1
ATOM 761 O O . LEU A 1 89 ? -35.637 -2.571 23.548 1.00 69.19 89 LEU A O 1
ATOM 765 N N . ILE A 1 90 ? -34.846 -2.130 21.496 1.00 66.81 90 ILE A N 1
ATOM 766 C CA . ILE A 1 90 ? -33.471 -2.595 21.737 1.00 66.81 90 ILE A CA 1
ATOM 767 C C . ILE A 1 90 ? -32.789 -1.785 22.850 1.00 66.81 90 ILE A C 1
ATOM 769 O O . ILE A 1 90 ? -32.122 -2.340 23.720 1.00 66.81 90 ILE A O 1
ATOM 773 N N . ARG A 1 91 ? -33.018 -0.467 22.898 1.00 67.94 91 ARG A N 1
ATOM 774 C CA . ARG A 1 91 ? -32.498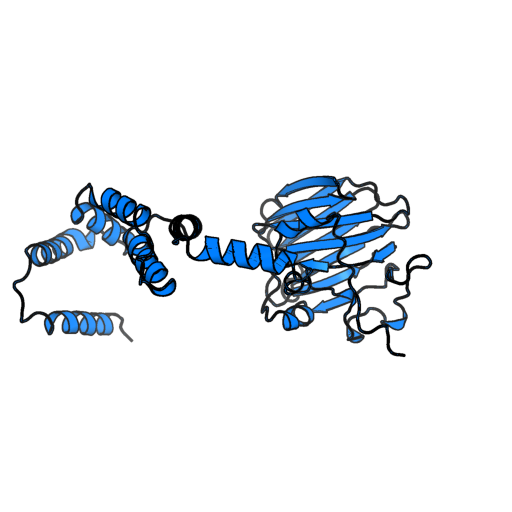 0.394 23.973 1.00 67.94 91 ARG A CA 1
ATOM 775 C C . ARG A 1 91 ? -33.100 0.064 25.344 1.00 67.94 91 ARG A C 1
ATOM 777 O O . ARG A 1 91 ? -32.448 0.292 26.361 1.00 67.94 91 ARG A O 1
A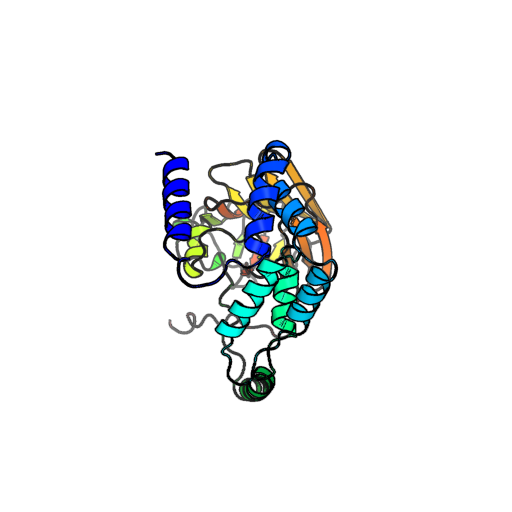TOM 784 N N . ARG A 1 92 ? -34.337 -0.444 25.389 1.00 66.25 92 ARG A N 1
ATOM 785 C CA . ARG A 1 92 ? -34.993 -0.879 26.637 1.00 66.25 92 ARG A CA 1
ATOM 786 C C . ARG A 1 92 ? -34.446 -2.216 27.137 1.00 66.25 92 ARG A C 1
ATOM 788 O O . ARG A 1 92 ? -34.424 -2.421 28.348 1.00 66.25 92 ARG A O 1
ATOM 795 N N . ASP A 1 93 ? -33.999 -3.066 26.222 1.00 66.94 93 ASP A N 1
ATOM 796 C CA . ASP A 1 93 ? -33.422 -4.381 26.500 1.00 66.94 93 ASP A CA 1
ATOM 797 C C . ASP A 1 93 ? -31.981 -4.257 27.021 1.00 66.94 93 ASP A C 1
ATOM 799 O O . ASP A 1 93 ? -31.666 -4.673 28.138 1.00 66.94 93 ASP A O 1
ATOM 803 N N . GLY A 1 94 ? -31.137 -3.508 26.305 1.00 58.22 94 GLY A N 1
ATOM 804 C CA . GLY A 1 94 ? -29.813 -3.090 26.778 1.00 58.22 94 GLY A CA 1
ATOM 805 C C . GLY A 1 94 ? -28.755 -4.198 26.855 1.00 58.22 94 GLY A C 1
ATOM 806 O O . GLY A 1 94 ? -27.683 -3.938 27.396 1.00 58.22 94 GLY A O 1
ATOM 807 N N . THR A 1 95 ? -29.035 -5.396 26.335 1.00 58.25 95 THR A N 1
ATOM 808 C CA . THR A 1 95 ? -28.107 -6.544 26.273 1.00 58.25 95 THR A CA 1
ATOM 809 C C . THR A 1 95 ? -27.618 -6.837 24.847 1.00 58.25 95 THR A C 1
ATOM 811 O O . THR A 1 95 ? -26.589 -7.488 24.676 1.00 58.25 95 THR A O 1
ATOM 814 N N . LEU A 1 96 ? -28.316 -6.334 23.822 1.00 59.16 96 LEU A N 1
ATOM 815 C CA . LEU A 1 96 ? -27.993 -6.554 22.410 1.00 59.16 96 LEU A CA 1
ATOM 816 C C . LEU A 1 96 ? -26.883 -5.628 21.897 1.00 59.16 96 LEU A C 1
ATOM 818 O O . LEU A 1 96 ? -26.899 -4.414 22.108 1.00 59.16 96 LEU A O 1
ATOM 822 N N . THR A 1 97 ? -25.942 -6.209 21.152 1.00 57.28 97 THR A N 1
ATOM 823 C CA . THR A 1 97 ? -24.846 -5.485 20.489 1.00 57.28 97 THR A CA 1
ATOM 824 C C . THR A 1 97 ? -25.301 -4.811 19.187 1.00 57.28 97 THR A C 1
ATOM 826 O O . THR A 1 97 ? -26.334 -5.156 18.601 1.00 57.28 97 THR A O 1
ATOM 829 N N . SER A 1 98 ? -24.509 -3.856 18.687 1.00 50.03 98 SER A N 1
ATOM 830 C CA . SER A 1 98 ? -24.777 -3.156 17.419 1.00 50.03 98 SER A CA 1
ATOM 831 C C . SER A 1 98 ? -24.900 -4.108 16.219 1.00 50.03 98 SER A C 1
ATOM 833 O O . SER A 1 98 ? -25.755 -3.898 15.362 1.00 50.03 98 SER A O 1
ATOM 835 N N . ASN A 1 99 ? -24.122 -5.196 16.191 1.00 50.12 99 ASN A N 1
ATOM 836 C CA . ASN A 1 99 ? -24.148 -6.178 15.100 1.00 50.12 99 ASN A CA 1
ATOM 837 C C . ASN A 1 99 ? -25.415 -7.044 15.139 1.00 50.12 99 ASN A C 1
ATOM 839 O O . ASN A 1 99 ? -26.093 -7.197 14.127 1.00 50.12 99 ASN A O 1
ATOM 843 N N . GLN A 1 100 ? -25.818 -7.508 16.327 1.00 56.12 100 GLN A N 1
ATOM 844 C CA . GLN A 1 100 ? -27.084 -8.233 16.511 1.00 56.12 100 GLN A CA 1
ATOM 845 C C . GLN A 1 100 ? -28.298 -7.353 16.171 1.00 56.12 100 GLN A C 1
ATOM 847 O O . GLN A 1 100 ? -29.292 -7.820 15.617 1.00 56.12 100 GLN A O 1
ATOM 852 N N . THR A 1 101 ? -28.201 -6.052 16.452 1.00 56.72 101 THR A N 1
ATOM 853 C CA . THR A 1 101 ? -29.221 -5.062 16.085 1.00 56.72 101 THR A CA 1
ATOM 854 C C . THR A 1 101 ? -29.381 -4.949 14.567 1.00 56.72 101 THR A C 1
ATOM 856 O O . THR A 1 101 ? -30.511 -4.927 14.072 1.00 56.72 101 THR A O 1
ATOM 859 N N . LEU A 1 102 ? -28.274 -4.911 13.818 1.00 52.53 102 LEU A N 1
ATOM 860 C CA . LEU A 1 102 ? -28.293 -4.855 12.353 1.00 52.53 102 LEU A CA 1
ATOM 861 C C . LEU A 1 102 ? -28.915 -6.116 11.744 1.00 52.53 102 LEU A C 1
ATOM 863 O O . LEU A 1 102 ? -29.785 -6.006 10.880 1.00 52.53 102 LEU A O 1
ATOM 867 N N . GLU A 1 103 ? -28.562 -7.302 12.238 1.00 61.06 103 GLU A N 1
ATOM 868 C CA . GLU A 1 103 ? -29.150 -8.561 11.764 1.00 61.06 103 GLU A CA 1
ATOM 869 C C . GLU A 1 103 ? -30.672 -8.616 11.964 1.00 61.06 103 GLU A C 1
ATOM 871 O O . GLU A 1 103 ? -31.409 -9.016 11.057 1.00 61.06 103 GLU A O 1
ATOM 876 N N . ILE A 1 104 ? -31.169 -8.165 13.122 1.00 64.44 104 ILE A N 1
ATOM 877 C CA . ILE A 1 104 ? -32.610 -8.129 13.419 1.00 64.44 104 ILE A CA 1
ATOM 878 C C . ILE A 1 104 ? -33.332 -7.143 12.488 1.00 64.44 104 ILE A C 1
ATOM 880 O O . ILE A 1 104 ? -34.391 -7.476 11.948 1.00 64.44 104 ILE A O 1
ATOM 884 N N . ILE A 1 105 ? -32.747 -5.963 12.240 1.00 61.59 105 ILE A N 1
ATOM 885 C CA . ILE A 1 105 ? -33.286 -4.966 11.297 1.00 61.59 105 ILE A CA 1
ATOM 886 C C . ILE A 1 105 ? -33.384 -5.557 9.884 1.00 61.59 105 ILE A C 1
ATOM 888 O O . ILE A 1 105 ? -34.419 -5.418 9.227 1.00 61.59 105 ILE A O 1
ATOM 892 N N . HIS A 1 106 ? -32.335 -6.239 9.422 1.00 59.31 106 HIS A N 1
ATOM 893 C CA . HIS A 1 106 ? -32.301 -6.850 8.093 1.00 59.31 106 HIS A CA 1
ATOM 894 C C . HIS A 1 106 ? -33.313 -7.990 7.944 1.00 59.31 106 HIS A C 1
ATOM 896 O O . HIS A 1 106 ? -33.971 -8.101 6.908 1.00 59.31 106 HIS A O 1
ATOM 902 N N . LYS A 1 107 ? -33.483 -8.812 8.983 1.00 61.91 107 LYS A N 1
ATOM 903 C CA . LYS A 1 107 ? -34.375 -9.978 8.964 1.00 61.91 107 LYS A CA 1
ATOM 904 C C . LYS A 1 107 ? -35.863 -9.611 9.012 1.00 61.91 107 LYS A C 1
ATOM 906 O O . LYS A 1 107 ? -36.682 -10.325 8.434 1.00 61.91 107 LYS A O 1
ATOM 911 N N . ASN A 1 108 ? -36.217 -8.508 9.675 1.00 59.78 108 ASN A N 1
ATOM 912 C CA . ASN A 1 108 ? -37.611 -8.155 9.969 1.00 59.78 108 ASN A CA 1
ATOM 913 C C . ASN A 1 108 ? -38.205 -7.038 9.077 1.00 59.78 108 ASN A C 1
ATOM 915 O O . ASN A 1 108 ? -39.403 -6.736 9.182 1.00 59.78 108 ASN A O 1
ATOM 919 N N . LYS A 1 109 ? -37.418 -6.456 8.159 1.00 56.81 109 LYS A N 1
ATOM 920 C CA . LYS A 1 109 ? -37.890 -5.473 7.163 1.00 56.81 109 LYS A CA 1
ATOM 921 C C . LYS A 1 109 ? -38.832 -6.131 6.136 1.00 56.81 109 LYS A C 1
ATOM 923 O O . LYS A 1 109 ? -38.542 -7.202 5.604 1.00 56.81 109 LYS A O 1
ATOM 928 N N . LYS A 1 110 ? -39.988 -5.515 5.844 1.00 47.97 110 LYS A N 1
ATOM 929 C CA . LYS A 1 110 ? -41.039 -6.119 4.995 1.00 47.97 110 LYS A CA 1
ATOM 930 C C . LYS A 1 110 ? -40.690 -6.064 3.494 1.00 47.97 110 LYS A C 1
ATOM 932 O O . LYS A 1 110 ? -40.117 -5.094 3.010 1.00 47.97 110 LYS A O 1
ATOM 937 N N . ASN A 1 111 ? -41.103 -7.115 2.774 1.00 51.09 111 ASN A N 1
ATOM 938 C CA . ASN A 1 111 ? -40.869 -7.488 1.360 1.00 51.09 111 ASN A CA 1
ATOM 939 C C . ASN A 1 111 ? -41.279 -6.478 0.250 1.00 51.09 111 ASN A C 1
ATOM 941 O O . ASN A 1 111 ? -41.624 -6.906 -0.849 1.00 51.09 111 ASN A O 1
ATOM 945 N N . ILE A 1 112 ? -41.224 -5.162 0.464 1.00 41.38 112 ILE A N 1
ATOM 946 C CA . ILE A 1 112 ? -41.394 -4.182 -0.634 1.00 41.38 112 ILE A CA 1
ATOM 947 C C . ILE A 1 112 ? -40.182 -4.252 -1.586 1.00 41.38 112 ILE A C 1
ATOM 949 O O . ILE A 1 112 ? -40.335 -4.258 -2.805 1.00 41.38 112 ILE A O 1
ATOM 953 N N . TYR A 1 113 ? -39.005 -4.549 -1.030 1.00 43.94 113 TYR A N 1
ATOM 954 C CA . TYR A 1 113 ? -37.769 -4.746 -1.785 1.00 43.94 113 TYR A CA 1
ATOM 955 C C . TYR A 1 113 ? -37.732 -6.007 -2.656 1.00 43.94 113 TYR A C 1
ATOM 957 O O . TYR A 1 113 ? -36.853 -6.101 -3.496 1.00 43.94 113 TYR A O 1
ATOM 965 N N . LYS A 1 114 ? -38.631 -6.997 -2.512 1.00 43.47 114 LYS A N 1
ATOM 966 C CA . LYS A 1 114 ? -38.586 -8.201 -3.377 1.00 43.47 114 LYS A CA 1
ATOM 967 C C . LYS A 1 114 ? -39.135 -7.951 -4.783 1.00 43.47 114 LYS A C 1
ATOM 969 O O . LYS A 1 114 ? -38.679 -8.600 -5.718 1.00 43.47 114 LYS A O 1
ATOM 974 N N . LYS A 1 115 ? -40.098 -7.035 -4.932 1.00 40.97 115 LYS A N 1
ATOM 975 C CA . LYS A 1 115 ? -40.653 -6.655 -6.239 1.00 40.97 115 LYS A CA 1
ATOM 976 C C . LYS A 1 115 ? -39.734 -5.652 -6.934 1.00 40.97 115 LYS A C 1
ATOM 978 O O . LYS A 1 115 ? -39.318 -5.909 -8.053 1.00 40.97 115 LYS A O 1
ATOM 983 N N . GLU A 1 116 ? -39.277 -4.637 -6.201 1.00 40.19 116 GLU A N 1
ATOM 984 C CA . GLU A 1 116 ? -38.257 -3.692 -6.674 1.00 40.19 116 GLU A CA 1
ATOM 985 C C . GLU A 1 116 ? -36.940 -4.391 -7.007 1.00 40.19 116 GLU A C 1
ATOM 987 O O . GLU A 1 116 ? -36.326 -4.061 -8.003 1.00 40.19 116 GLU A O 1
ATOM 992 N N . ARG A 1 117 ? -36.522 -5.421 -6.261 1.00 45.06 117 ARG A N 1
ATOM 993 C CA . ARG A 1 117 ? -35.336 -6.216 -6.612 1.00 45.06 117 ARG A CA 1
ATOM 994 C C . ARG A 1 117 ? -35.514 -7.013 -7.901 1.00 45.06 117 ARG A C 1
ATOM 996 O O . ARG A 1 117 ? -34.547 -7.133 -8.633 1.00 45.06 117 ARG A O 1
ATOM 1003 N N . LYS A 1 118 ? -36.711 -7.526 -8.198 1.00 45.56 118 LYS A N 1
ATOM 1004 C CA . LYS A 1 118 ? -36.979 -8.278 -9.436 1.00 45.56 118 LYS A CA 1
ATOM 1005 C C . LYS A 1 118 ? -37.129 -7.344 -10.642 1.00 45.56 118 LYS A C 1
ATOM 1007 O O . LYS A 1 118 ? -36.655 -7.671 -11.724 1.00 45.56 118 LYS A O 1
ATOM 1012 N N . ASP A 1 119 ? -37.711 -6.166 -10.429 1.00 45.06 119 ASP A N 1
ATOM 1013 C CA . ASP A 1 119 ? -37.820 -5.105 -11.432 1.00 45.06 119 ASP A CA 1
ATOM 1014 C C . ASP A 1 119 ? -36.449 -4.439 -11.679 1.00 45.06 119 ASP A C 1
ATOM 1016 O O . ASP A 1 119 ? -36.089 -4.199 -12.828 1.00 45.06 119 ASP A O 1
ATOM 1020 N N . MET A 1 120 ? -35.615 -4.282 -10.642 1.00 38.66 120 MET A N 1
ATOM 1021 C CA . MET A 1 120 ? -34.210 -3.863 -10.745 1.00 38.66 120 MET A CA 1
ATOM 1022 C C . MET A 1 120 ? -33.300 -4.955 -11.322 1.00 38.66 120 MET A C 1
ATOM 1024 O O . MET A 1 120 ? -32.390 -4.628 -12.068 1.00 38.66 120 MET A O 1
ATOM 1028 N N . GLU A 1 121 ? -33.506 -6.244 -11.031 1.00 45.12 121 GLU A N 1
ATOM 1029 C CA . GLU A 1 121 ? -32.766 -7.355 -11.664 1.00 45.12 121 GLU A CA 1
ATOM 1030 C C . GLU A 1 121 ? -33.134 -7.490 -13.151 1.00 45.12 121 GLU A C 1
ATOM 1032 O O . GLU A 1 121 ? -32.273 -7.816 -13.968 1.00 45.12 121 GLU A O 1
ATOM 1037 N N . ASN A 1 122 ? -34.379 -7.180 -13.526 1.00 46.75 122 ASN A N 1
ATOM 1038 C CA . ASN A 1 122 ? -34.809 -7.123 -14.923 1.00 46.75 122 ASN A CA 1
ATOM 1039 C C . ASN A 1 122 ? -34.323 -5.847 -15.635 1.00 46.75 122 ASN A C 1
ATOM 1041 O O . ASN A 1 122 ? -33.906 -5.936 -16.786 1.00 46.75 122 ASN A O 1
ATOM 1045 N N . GLN A 1 123 ? -34.268 -4.694 -14.957 1.00 39.47 123 GLN A N 1
ATOM 1046 C CA . GLN A 1 123 ? -33.639 -3.478 -15.494 1.00 39.47 123 GLN A CA 1
ATOM 1047 C C . GLN A 1 123 ? -32.109 -3.601 -15.601 1.00 39.47 123 GLN A C 1
ATOM 1049 O O . GLN A 1 123 ? -31.554 -3.179 -16.609 1.00 39.47 123 GLN A O 1
ATOM 1054 N N . LYS A 1 124 ? -31.428 -4.267 -14.654 1.00 39.84 124 LYS A N 1
ATOM 1055 C CA . LYS A 1 124 ? -29.988 -4.611 -14.722 1.00 39.84 124 LYS A CA 1
ATOM 1056 C C . LYS A 1 124 ? -29.648 -5.575 -15.862 1.00 39.84 124 LYS A C 1
ATOM 1058 O O . LYS A 1 124 ? -28.519 -5.590 -16.337 1.00 39.84 124 LYS A O 1
ATOM 1063 N N . LYS A 1 125 ? -30.611 -6.384 -16.314 1.00 44.12 125 LYS A N 1
ATOM 1064 C CA . LYS A 1 125 ? -30.470 -7.211 -17.525 1.00 44.12 125 LYS A CA 1
ATOM 1065 C C . LYS A 1 125 ? -30.697 -6.427 -18.819 1.00 44.12 125 LYS A C 1
ATOM 1067 O O . LYS A 1 125 ? -30.255 -6.884 -19.867 1.00 44.12 125 LYS A O 1
ATOM 1072 N N . GLN A 1 126 ? -31.382 -5.284 -18.756 1.00 39.50 126 GLN A N 1
ATOM 1073 C CA . GLN A 1 126 ? -31.743 -4.471 -19.920 1.00 39.50 126 GLN A CA 1
ATOM 1074 C C . GLN A 1 126 ? -30.801 -3.273 -20.135 1.00 39.50 126 GLN A C 1
ATOM 1076 O O . GLN A 1 126 ? -30.628 -2.837 -21.269 1.00 39.50 126 GLN A O 1
ATOM 1081 N N . PHE A 1 127 ? -30.146 -2.785 -19.081 1.00 37.84 127 PHE A N 1
ATOM 1082 C CA . PHE A 1 127 ? -29.125 -1.741 -19.136 1.00 37.84 127 PHE A CA 1
ATOM 1083 C C . PHE A 1 127 ? -27.829 -2.287 -18.537 1.00 37.84 127 PHE A C 1
ATOM 1085 O O . PHE A 1 127 ? -27.715 -2.459 -17.325 1.00 37.84 127 PHE A O 1
ATOM 1092 N N . GLY A 1 128 ? -26.881 -2.623 -19.412 1.00 32.03 128 GLY A N 1
ATOM 1093 C CA . GLY A 1 128 ? -25.579 -3.163 -19.038 1.00 32.03 128 GLY A CA 1
ATOM 1094 C C . GLY A 1 128 ? -24.857 -2.302 -17.999 1.00 32.03 128 GLY A C 1
ATOM 1095 O O . GLY A 1 128 ? -24.851 -1.077 -18.078 1.00 32.03 128 GLY A O 1
ATOM 1096 N N . ASN A 1 129 ? -24.261 -3.001 -17.033 1.00 40.78 129 ASN A N 1
ATOM 1097 C CA . ASN A 1 129 ? -23.417 -2.519 -15.944 1.00 40.78 129 ASN A CA 1
ATOM 1098 C C . ASN A 1 129 ? -22.498 -1.353 -16.335 1.00 40.78 129 ASN A C 1
ATOM 1100 O O . ASN A 1 129 ? -21.447 -1.582 -16.928 1.00 40.78 129 ASN A O 1
ATOM 1104 N N . ILE A 1 130 ? -22.823 -0.133 -15.914 1.00 36.44 130 ILE A N 1
ATOM 1105 C CA . ILE A 1 130 ? -21.846 0.951 -15.790 1.00 36.44 130 ILE A CA 1
ATOM 1106 C C . ILE A 1 130 ? -22.180 1.731 -14.517 1.00 36.44 130 ILE A C 1
ATOM 1108 O O . ILE A 1 130 ? -23.317 2.154 -14.337 1.00 36.44 130 ILE A O 1
ATOM 1112 N N . SER A 1 131 ? -21.155 1.935 -13.682 1.00 37.44 131 SER A N 1
ATOM 1113 C CA . SER A 1 131 ? -21.098 2.917 -12.591 1.00 37.44 131 SER A CA 1
ATOM 1114 C C . SER A 1 131 ? -21.962 2.637 -11.355 1.00 37.44 131 SER A C 1
ATOM 1116 O O . SER A 1 131 ? -23.093 3.087 -11.285 1.00 37.44 131 SER A O 1
ATOM 1118 N N . ASP A 1 132 ? -21.368 1.980 -10.352 1.00 39.28 132 ASP A N 1
ATOM 1119 C CA . ASP A 1 132 ? -21.581 2.327 -8.926 1.00 39.28 132 ASP A CA 1
ATOM 1120 C C . ASP A 1 132 ? -20.539 1.666 -7.994 1.00 39.28 132 ASP A C 1
ATOM 1122 O O . ASP A 1 132 ? -20.364 2.091 -6.855 1.00 39.28 132 ASP A O 1
ATOM 1126 N N . SER A 1 133 ? -19.767 0.679 -8.477 1.00 38.00 133 SER A N 1
ATOM 1127 C CA . SER A 1 133 ? -18.705 0.014 -7.693 1.00 38.00 133 SER A CA 1
ATOM 1128 C C . SER A 1 133 ? -17.351 0.753 -7.665 1.00 38.00 133 SER A C 1
ATOM 1130 O O . SER A 1 133 ? -16.454 0.325 -6.945 1.00 38.00 133 SER A O 1
ATOM 1132 N N . CYS A 1 134 ? -17.179 1.852 -8.412 1.00 47.06 134 CYS A N 1
ATOM 1133 C CA . CYS A 1 134 ? -15.913 2.604 -8.470 1.00 47.06 134 CYS A CA 1
ATOM 1134 C C . CYS A 1 134 ? -15.855 3.809 -7.512 1.00 47.06 134 CYS A C 1
ATOM 1136 O O . CYS A 1 134 ? -14.828 4.475 -7.443 1.00 47.06 134 CYS A O 1
ATOM 1138 N N . SER A 1 135 ? -16.924 4.097 -6.762 1.00 54.75 135 SER A N 1
ATOM 1139 C CA . SER A 1 135 ? -17.013 5.280 -5.884 1.00 54.75 135 SER A CA 1
ATOM 1140 C C . SER A 1 135 ? -16.103 5.223 -4.645 1.00 54.75 135 SER A C 1
ATOM 1142 O O . SER A 1 135 ? -15.921 6.232 -3.971 1.00 54.75 135 SER A O 1
ATOM 1144 N N . SER A 1 136 ? -15.501 4.065 -4.360 1.00 72.81 136 SER A N 1
ATOM 1145 C CA . SER A 1 136 ? -14.640 3.811 -3.197 1.00 72.81 136 SER A CA 1
ATOM 1146 C C . SER A 1 136 ? -13.224 3.339 -3.557 1.00 72.81 136 SER A C 1
ATOM 1148 O O . SER A 1 136 ? -12.521 2.814 -2.694 1.00 72.81 136 SER A O 1
ATOM 1150 N N . THR A 1 137 ? -12.795 3.512 -4.816 1.00 84.06 137 THR A N 1
ATOM 1151 C CA . THR A 1 137 ? -11.445 3.137 -5.283 1.00 84.06 137 THR A CA 1
ATOM 1152 C C . THR A 1 137 ? -10.534 4.353 -5.460 1.00 84.06 137 THR A C 1
ATOM 1154 O O . THR A 1 137 ? -10.879 5.295 -6.165 1.00 84.06 137 THR A O 1
ATOM 1157 N N . ILE A 1 138 ? -9.357 4.325 -4.837 1.00 88.62 138 ILE A N 1
ATOM 1158 C CA . ILE A 1 138 ? -8.301 5.335 -4.965 1.00 88.62 138 ILE A CA 1
ATOM 1159 C C . ILE A 1 138 ? -7.168 4.727 -5.782 1.00 88.62 138 ILE A C 1
ATOM 1161 O O . ILE A 1 138 ? -6.673 3.659 -5.429 1.00 88.62 138 ILE A O 1
ATOM 1165 N N . ASN A 1 139 ? -6.709 5.424 -6.820 1.00 89.69 139 ASN A N 1
ATOM 1166 C CA . ASN A 1 139 ? -5.484 5.072 -7.535 1.00 89.69 139 ASN A CA 1
ATOM 1167 C C . ASN A 1 139 ? -4.442 6.194 -7.371 1.00 89.69 139 ASN A C 1
ATOM 1169 O O . ASN A 1 139 ? -4.513 7.202 -8.076 1.00 89.69 139 ASN A O 1
ATOM 1173 N N . PRO A 1 140 ? -3.474 6.037 -6.454 1.00 90.12 140 PRO A N 1
ATOM 1174 C CA . PRO A 1 140 ? -2.439 7.039 -6.209 1.00 90.12 140 PRO A CA 1
ATOM 1175 C C . PRO A 1 140 ? -1.526 7.307 -7.413 1.00 90.12 140 PRO A C 1
ATOM 1177 O O . PRO A 1 140 ? -0.933 8.377 -7.494 1.00 90.12 140 PRO A O 1
ATOM 1180 N N . LEU A 1 141 ? -1.408 6.363 -8.354 1.00 89.38 141 LEU A N 1
ATOM 1181 C CA . LEU A 1 141 ? -0.559 6.515 -9.541 1.00 89.38 141 LEU A CA 1
ATOM 1182 C C . LEU A 1 141 ? -1.169 7.454 -10.594 1.00 89.38 141 LEU A C 1
ATOM 1184 O O . LEU A 1 141 ? -0.472 7.847 -11.524 1.00 89.38 141 LEU A O 1
ATOM 1188 N N . LEU A 1 142 ? -2.449 7.819 -10.452 1.00 87.25 142 LEU A N 1
ATOM 1189 C CA . LEU A 1 142 ? -3.127 8.804 -11.304 1.00 87.25 142 LEU A CA 1
ATOM 1190 C C . LEU A 1 142 ? -2.993 10.241 -10.781 1.00 87.25 142 LEU A C 1
ATOM 1192 O O . LEU A 1 142 ? -3.618 11.150 -11.319 1.00 87.25 142 LEU A O 1
ATOM 1196 N N . LEU A 1 143 ? -2.210 10.463 -9.722 1.00 88.19 143 LEU A N 1
ATOM 1197 C CA . LEU A 1 143 ? -2.034 11.791 -9.153 1.00 88.19 143 LEU A CA 1
ATOM 1198 C C . LEU A 1 143 ? -1.389 12.739 -10.178 1.00 88.19 143 LEU A C 1
ATOM 1200 O O . LEU A 1 143 ? -0.315 12.478 -10.727 1.00 88.19 143 LEU A O 1
ATOM 1204 N N . GLU A 1 144 ? -2.055 13.859 -10.444 1.00 87.12 144 GLU A N 1
ATOM 1205 C CA . GLU A 1 144 ? -1.554 14.849 -11.398 1.00 87.12 144 GLU A CA 1
ATOM 1206 C C . GLU A 1 144 ? -0.421 15.685 -10.801 1.00 87.12 144 GLU A C 1
ATOM 1208 O O . GLU A 1 144 ? 0.547 15.980 -11.501 1.00 87.12 144 GLU A O 1
ATOM 1213 N N . ASP A 1 145 ? -0.515 15.985 -9.507 1.00 91.31 145 ASP A N 1
ATOM 1214 C CA . ASP A 1 145 ? 0.364 16.907 -8.798 1.00 91.31 145 ASP A CA 1
ATOM 1215 C C . ASP A 1 145 ? 1.800 16.368 -8.680 1.00 91.31 145 ASP A C 1
ATOM 1217 O O . ASP A 1 145 ? 2.089 15.416 -7.948 1.00 91.31 145 ASP A O 1
ATOM 1221 N N . GLU A 1 146 ? 2.707 16.975 -9.445 1.00 92.94 146 GLU A N 1
ATOM 1222 C CA . GLU A 1 146 ? 4.068 16.477 -9.650 1.00 92.94 146 GLU A CA 1
ATOM 1223 C C . GLU A 1 146 ? 4.950 16.598 -8.403 1.00 92.94 146 GLU A C 1
ATOM 1225 O O . GLU A 1 146 ? 5.952 15.893 -8.301 1.00 92.94 146 GLU A O 1
ATOM 1230 N N . GLN A 1 147 ? 4.573 17.446 -7.436 1.00 95.12 147 GLN A N 1
ATOM 1231 C CA . GLN A 1 147 ? 5.371 17.708 -6.232 1.00 95.12 147 GLN A CA 1
ATOM 1232 C C . GLN A 1 147 ? 5.562 16.476 -5.334 1.00 95.12 147 GLN A C 1
ATOM 1234 O O . GLN A 1 147 ? 6.481 16.446 -4.519 1.00 95.12 147 GLN A O 1
ATOM 1239 N N . TYR A 1 148 ? 4.694 15.472 -5.476 1.00 95.94 148 TYR A N 1
ATOM 1240 C CA . TYR A 1 148 ? 4.717 14.237 -4.688 1.00 95.94 148 TYR A CA 1
ATOM 1241 C C . TYR A 1 148 ? 5.532 13.113 -5.340 1.00 95.94 148 TYR A C 1
ATOM 1243 O O . TYR A 1 148 ? 5.745 12.063 -4.729 1.00 95.94 148 TYR A O 1
ATOM 1251 N N . PHE A 1 149 ? 5.964 13.306 -6.589 1.00 96.25 149 PHE A N 1
ATOM 1252 C CA . PHE A 1 149 ? 6.763 12.341 -7.331 1.00 96.25 149 PHE A CA 1
ATOM 1253 C C . PHE A 1 149 ? 8.240 12.620 -7.089 1.00 96.25 149 PHE A C 1
ATOM 1255 O O . PHE A 1 149 ? 8.755 13.671 -7.464 1.00 96.25 149 PHE A O 1
ATOM 1262 N N . HIS A 1 150 ? 8.940 11.647 -6.517 1.00 97.00 150 HIS A N 1
ATOM 1263 C CA . HIS A 1 150 ? 10.362 11.750 -6.242 1.00 97.00 150 HIS A CA 1
ATOM 1264 C C . HIS A 1 150 ? 11.188 10.921 -7.239 1.00 97.00 150 HIS A C 1
ATOM 1266 O O . HIS A 1 150 ? 10.770 9.820 -7.610 1.00 97.00 150 HIS A O 1
ATOM 1272 N N . PRO A 1 151 ? 12.353 11.436 -7.685 1.00 95.81 151 PRO A N 1
ATOM 1273 C CA . PRO A 1 151 ? 12.837 12.798 -7.431 1.00 95.81 151 PRO A CA 1
ATOM 1274 C C . PRO A 1 151 ? 12.013 13.862 -8.180 1.00 95.81 151 PRO A C 1
ATOM 1276 O O . PRO A 1 151 ? 11.871 14.968 -7.670 1.00 95.81 151 PRO A O 1
ATOM 1279 N N . THR A 1 152 ? 11.465 13.508 -9.345 1.00 94.31 152 THR A N 1
ATOM 1280 C CA . THR A 1 152 ? 10.569 14.322 -10.178 1.00 94.31 152 THR A CA 1
ATOM 1281 C C . THR A 1 152 ? 9.715 13.404 -11.063 1.00 94.31 152 THR A C 1
ATOM 1283 O O . THR A 1 152 ? 10.133 12.289 -11.395 1.00 94.31 152 THR A O 1
ATOM 1286 N N . LYS A 1 153 ? 8.526 13.854 -11.485 1.00 92.94 153 LYS A N 1
ATOM 1287 C CA . LYS A 1 153 ? 7.591 13.044 -12.292 1.00 92.94 153 LYS A CA 1
ATOM 1288 C C . LYS A 1 153 ? 8.143 12.647 -13.665 1.00 92.94 153 LYS A C 1
ATOM 1290 O O . LYS A 1 153 ? 7.866 11.554 -14.137 1.00 92.94 153 LYS A O 1
ATOM 1295 N N . ASP A 1 154 ? 8.992 13.460 -14.291 1.00 92.62 154 ASP A N 1
ATOM 1296 C CA . ASP A 1 154 ? 9.606 13.138 -15.589 1.00 92.62 154 ASP A CA 1
ATOM 1297 C C . ASP A 1 154 ? 10.540 11.915 -15.536 1.00 92.62 154 ASP A C 1
ATOM 1299 O O . ASP A 1 154 ? 10.790 11.292 -16.573 1.00 92.62 154 ASP A O 1
ATOM 1303 N N . ARG A 1 155 ? 11.044 11.548 -14.349 1.00 94.81 155 ARG A N 1
ATOM 1304 C CA . ARG A 1 155 ? 11.839 10.328 -14.140 1.00 94.81 155 ARG A CA 1
ATOM 1305 C C . ARG A 1 155 ? 10.993 9.065 -14.103 1.00 94.81 155 ARG A C 1
ATOM 1307 O O . ARG A 1 155 ? 11.528 7.994 -14.368 1.00 94.81 155 ARG A O 1
ATOM 1314 N N . TRP A 1 156 ? 9.694 9.183 -13.852 1.00 93.25 156 TRP A N 1
ATOM 1315 C CA . TRP A 1 156 ? 8.768 8.066 -13.943 1.00 93.25 156 TRP A CA 1
ATOM 1316 C C . TRP A 1 156 ? 8.557 7.725 -15.413 1.00 93.25 156 TRP A C 1
ATOM 1318 O O . TRP A 1 156 ? 7.957 8.484 -16.175 1.00 93.25 156 TRP A O 1
ATOM 1328 N N . LYS A 1 157 ? 9.117 6.595 -15.841 1.00 94.19 157 LYS A N 1
ATOM 1329 C CA . LYS A 1 157 ? 9.006 6.105 -17.217 1.00 94.19 157 LYS A CA 1
ATOM 1330 C C . LYS A 1 157 ? 8.101 4.890 -17.262 1.00 94.19 157 LYS A C 1
ATOM 1332 O O . LYS A 1 157 ? 8.070 4.103 -16.319 1.00 94.19 157 LYS A O 1
ATOM 1337 N N . SER A 1 158 ? 7.399 4.714 -18.375 1.00 93.44 158 SER A N 1
ATOM 1338 C CA . SER A 1 158 ? 6.638 3.491 -18.595 1.00 93.44 158 SER A CA 1
ATOM 1339 C C . SER A 1 158 ? 7.561 2.275 -18.714 1.00 93.44 158 SER A C 1
ATOM 1341 O O . SER A 1 158 ? 8.686 2.390 -19.213 1.00 93.44 158 SER A O 1
ATOM 1343 N N . ALA A 1 159 ? 7.076 1.105 -18.304 1.00 91.00 159 ALA A N 1
ATOM 1344 C CA . ALA A 1 159 ? 7.781 -0.149 -18.527 1.00 91.00 159 ALA A CA 1
ATOM 1345 C C . ALA A 1 159 ? 7.909 -0.434 -20.043 1.00 91.00 159 ALA A C 1
ATOM 1347 O O . ALA A 1 159 ? 6.997 -0.104 -20.809 1.00 91.00 159 ALA A O 1
ATOM 1348 N N . PRO A 1 160 ? 9.009 -1.060 -20.509 1.00 88.31 160 PRO A N 1
ATOM 1349 C CA . PRO A 1 160 ? 9.255 -1.265 -21.942 1.00 88.31 160 PRO A CA 1
ATOM 1350 C C . PRO A 1 160 ? 8.181 -2.095 -22.661 1.00 88.31 160 PRO A C 1
ATOM 1352 O O . PRO A 1 160 ? 7.910 -1.877 -23.839 1.00 88.31 160 PRO A O 1
ATOM 1355 N N . ASP A 1 161 ? 7.581 -3.053 -21.957 1.00 90.25 161 ASP A N 1
ATOM 1356 C CA . ASP A 1 161 ? 6.599 -4.017 -22.460 1.00 90.25 161 ASP A CA 1
ATOM 1357 C C . ASP A 1 161 ? 5.145 -3.675 -22.087 1.00 90.25 161 ASP A C 1
ATOM 1359 O O . ASP A 1 161 ? 4.225 -4.248 -22.672 1.00 90.25 161 ASP A O 1
ATOM 1363 N N . ARG A 1 162 ? 4.911 -2.737 -21.153 1.00 89.19 162 ARG A N 1
ATOM 1364 C CA . ARG A 1 162 ? 3.570 -2.288 -20.731 1.00 89.19 162 ARG A CA 1
ATOM 1365 C C . ARG A 1 162 ? 3.526 -0.775 -20.523 1.00 89.19 162 ARG A C 1
ATOM 1367 O O . ARG A 1 162 ? 4.024 -0.261 -19.528 1.00 89.19 162 ARG A O 1
ATOM 1374 N N . LYS A 1 163 ? 2.861 -0.052 -21.434 1.00 87.81 163 LYS A N 1
ATOM 1375 C CA . LYS A 1 163 ? 2.738 1.420 -21.367 1.00 87.81 163 LYS A CA 1
ATOM 1376 C C . LYS A 1 163 ? 1.987 1.924 -20.129 1.00 87.81 163 LYS A C 1
ATOM 1378 O O . LYS A 1 163 ? 2.280 3.014 -19.652 1.00 87.81 163 LYS A O 1
ATOM 1383 N N . SER A 1 164 ? 1.033 1.135 -19.639 1.00 86.12 164 SER A N 1
ATOM 1384 C CA . SER A 1 164 ? 0.239 1.382 -18.428 1.00 86.12 164 SER A CA 1
ATOM 1385 C C . SER A 1 164 ? 1.007 1.149 -17.126 1.00 86.12 164 SER A C 1
ATOM 1387 O O . SER A 1 164 ? 0.519 1.524 -16.061 1.00 86.12 164 SER A O 1
ATOM 1389 N N . ALA A 1 165 ? 2.184 0.528 -17.197 1.00 91.88 165 ALA A N 1
ATOM 1390 C CA . ALA A 1 165 ? 3.010 0.236 -16.042 1.00 91.88 165 ALA A CA 1
ATOM 1391 C C . ALA A 1 165 ? 4.164 1.226 -15.922 1.00 91.88 165 ALA A C 1
ATOM 1393 O O . ALA A 1 165 ? 4.671 1.719 -16.927 1.00 91.88 165 ALA A O 1
ATOM 1394 N N . TRP A 1 166 ? 4.623 1.454 -14.698 1.00 93.88 166 TRP A N 1
ATOM 1395 C CA . TRP A 1 166 ? 5.752 2.315 -14.378 1.00 93.88 166 TRP A CA 1
ATOM 1396 C C . TRP A 1 166 ? 6.980 1.480 -14.055 1.00 93.88 166 TRP A C 1
ATOM 1398 O O . TRP A 1 166 ? 6.905 0.567 -13.235 1.00 93.88 166 TRP A O 1
ATOM 1408 N N . LYS A 1 167 ? 8.114 1.826 -14.660 1.00 94.81 167 LYS A N 1
ATOM 1409 C CA . LYS A 1 167 ? 9.419 1.299 -14.276 1.00 94.81 167 LYS A CA 1
ATOM 1410 C C . LYS A 1 167 ? 9.946 2.097 -13.088 1.00 94.81 167 LYS A C 1
ATOM 1412 O O . LYS A 1 167 ? 10.149 3.307 -13.200 1.00 94.81 167 LYS A O 1
ATOM 1417 N N . LEU A 1 168 ? 10.175 1.413 -11.974 1.00 93.94 168 LEU A N 1
ATOM 1418 C CA . LEU A 1 168 ? 10.682 1.986 -10.735 1.00 93.94 168 LEU A CA 1
ATOM 1419 C C . LEU A 1 168 ? 12.131 1.556 -10.514 1.00 93.94 168 LEU A C 1
ATOM 1421 O O . LEU A 1 168 ? 12.474 0.377 -10.598 1.00 93.94 168 LEU A O 1
ATOM 1425 N N . GLU A 1 169 ? 12.971 2.542 -10.227 1.00 93.25 169 GLU A N 1
ATOM 1426 C CA . GLU A 1 169 ? 14.318 2.357 -9.692 1.00 93.25 169 GLU A CA 1
ATOM 1427 C C . GLU A 1 169 ? 14.295 2.700 -8.200 1.00 93.25 169 GLU A C 1
ATOM 1429 O O . GLU A 1 169 ? 13.418 3.433 -7.749 1.00 93.25 169 GLU A O 1
ATOM 1434 N N . SER A 1 170 ? 15.285 2.241 -7.433 1.00 92.75 170 SER A N 1
ATOM 1435 C CA . SER A 1 170 ? 15.295 2.365 -5.964 1.00 92.75 170 SER A CA 1
ATOM 1436 C C . SER A 1 170 ? 15.123 3.792 -5.405 1.00 92.75 170 SER A C 1
ATOM 1438 O O . SER A 1 170 ? 14.718 3.960 -4.254 1.00 92.75 170 SER A O 1
ATOM 1440 N N . TYR A 1 171 ? 15.406 4.832 -6.193 1.00 93.94 171 TYR A N 1
ATOM 1441 C CA . TYR A 1 171 ? 15.240 6.242 -5.817 1.00 93.94 171 TYR A CA 1
ATOM 1442 C C . TYR A 1 171 ? 13.968 6.903 -6.384 1.00 93.94 171 TYR A C 1
ATOM 1444 O O . TYR A 1 171 ? 13.747 8.090 -6.139 1.00 93.94 171 TYR A O 1
ATOM 1452 N N . ILE A 1 172 ? 13.146 6.166 -7.139 1.00 95.75 172 ILE A N 1
ATOM 1453 C CA . ILE A 1 172 ? 11.894 6.629 -7.746 1.00 95.75 172 ILE A CA 1
ATOM 1454 C C . ILE A 1 172 ? 10.725 6.175 -6.867 1.00 95.75 172 ILE A C 1
ATOM 1456 O O . ILE A 1 172 ? 10.448 4.984 -6.764 1.00 95.75 172 ILE A O 1
ATOM 1460 N N . TYR A 1 173 ? 10.030 7.116 -6.229 1.00 96.88 173 TYR A N 1
ATOM 1461 C CA . TYR A 1 173 ? 8.928 6.806 -5.310 1.00 96.88 173 TYR A CA 1
ATOM 1462 C C . TYR A 1 173 ? 7.932 7.960 -5.189 1.00 96.88 173 TYR A C 1
ATOM 1464 O O . TYR A 1 173 ? 8.245 9.111 -5.488 1.00 96.88 173 TYR A O 1
ATOM 1472 N N . LEU A 1 174 ? 6.694 7.637 -4.821 1.00 96.94 174 LEU A N 1
ATOM 1473 C CA . LEU A 1 174 ? 5.643 8.615 -4.552 1.00 96.94 174 LEU A CA 1
ATOM 1474 C C . LEU A 1 174 ? 5.559 8.803 -3.041 1.00 96.94 174 LEU A C 1
ATOM 1476 O O . LEU A 1 174 ? 5.510 7.813 -2.312 1.00 96.94 174 LEU A O 1
ATOM 1480 N N . TRP A 1 175 ? 5.514 10.047 -2.575 1.00 97.12 175 TRP A N 1
ATOM 1481 C CA . TRP A 1 175 ? 5.247 10.381 -1.178 1.00 97.12 175 TRP A CA 1
ATOM 1482 C C . TRP A 1 175 ? 4.186 11.468 -1.140 1.00 97.12 175 TRP A C 1
ATOM 1484 O O . TRP A 1 175 ? 4.427 12.606 -1.531 1.00 97.12 175 TRP A O 1
ATOM 1494 N N . VAL A 1 176 ? 3.000 11.131 -0.643 1.00 94.69 176 VAL A N 1
ATOM 1495 C CA . VAL A 1 176 ? 1.853 12.041 -0.637 1.00 94.69 176 VAL A CA 1
ATOM 1496 C C . VAL A 1 176 ? 1.121 11.987 0.704 1.00 94.69 176 VAL A C 1
ATOM 1498 O O . VAL A 1 176 ? 0.876 10.895 1.219 1.00 94.69 176 VAL A O 1
ATOM 1501 N N . PRO A 1 177 ? 0.708 13.126 1.287 1.00 93.69 177 PRO A N 1
ATOM 1502 C CA . PRO A 1 177 ? -0.200 13.107 2.426 1.00 93.69 177 PRO A CA 1
ATOM 1503 C C . PRO A 1 177 ? -1.497 12.394 2.048 1.00 93.69 177 PRO A C 1
ATOM 1505 O O . PRO A 1 177 ? -2.171 12.795 1.100 1.00 93.69 177 PRO A O 1
ATOM 1508 N N . SER A 1 178 ? -1.883 11.360 2.799 1.00 90.81 178 SER A N 1
ATOM 1509 C CA . SER A 1 178 ? -3.039 10.516 2.451 1.00 90.81 178 SER A CA 1
ATOM 1510 C C . SER A 1 178 ? -4.327 11.323 2.245 1.00 90.81 178 SER A C 1
ATOM 1512 O O . SER A 1 178 ? -5.123 11.018 1.360 1.00 90.81 178 SER A O 1
ATOM 1514 N N . MET A 1 179 ? -4.486 12.421 2.987 1.00 87.31 179 MET A N 1
ATOM 1515 C CA . MET A 1 179 ? -5.609 13.354 2.873 1.00 87.31 179 MET A CA 1
ATOM 1516 C C . MET A 1 179 ? -5.796 13.958 1.475 1.00 87.31 179 MET A C 1
ATOM 1518 O O . MET A 1 179 ? -6.929 14.247 1.102 1.00 87.31 179 MET A O 1
ATOM 1522 N N . VAL A 1 180 ? -4.724 14.119 0.691 1.00 88.69 180 VAL A N 1
ATOM 1523 C CA . VAL A 1 180 ? -4.805 14.611 -0.697 1.00 88.69 180 VAL A CA 1
ATOM 1524 C C . VAL A 1 180 ? -5.608 13.638 -1.559 1.00 88.69 180 VAL A C 1
ATOM 1526 O O . VAL A 1 180 ? -6.459 14.050 -2.341 1.00 88.69 180 VAL A O 1
ATOM 1529 N N . LEU A 1 181 ? -5.395 12.337 -1.364 1.00 85.31 181 LEU A N 1
ATOM 1530 C CA . LEU A 1 181 ? -6.089 11.283 -2.103 1.00 85.31 181 LEU A CA 1
ATOM 1531 C C . LEU A 1 181 ? -7.522 11.081 -1.593 1.00 85.31 181 LEU A C 1
ATOM 1533 O O . LEU A 1 181 ? -8.456 10.883 -2.372 1.00 85.31 181 LEU A O 1
ATOM 1537 N N . LEU A 1 182 ? -7.698 11.172 -0.274 1.00 82.88 182 LEU A N 1
ATOM 1538 C CA . LEU A 1 182 ? -8.968 10.950 0.418 1.00 82.88 182 LEU A CA 1
ATOM 1539 C C . LEU A 1 182 ? -9.981 12.089 0.237 1.00 82.88 182 LEU A C 1
ATOM 1541 O O . LEU A 1 182 ? -11.181 11.864 0.409 1.00 82.88 182 LEU A O 1
ATOM 1545 N N . ALA A 1 183 ? -9.524 13.292 -0.128 1.00 78.12 183 ALA A N 1
ATOM 1546 C CA . ALA A 1 183 ? -10.386 14.449 -0.361 1.00 78.12 183 ALA A CA 1
ATOM 1547 C C . ALA A 1 183 ? -11.469 14.161 -1.414 1.00 78.12 183 ALA A C 1
ATOM 1549 O O . ALA A 1 183 ? -12.624 14.540 -1.231 1.00 78.12 183 ALA A O 1
ATOM 1550 N N . SER A 1 184 ? -11.120 13.408 -2.463 1.00 70.31 184 SER A N 1
ATOM 1551 C CA . SER A 1 184 ? -12.054 12.979 -3.516 1.00 70.31 184 SER A CA 1
ATOM 1552 C C . SER A 1 184 ? -13.199 12.090 -3.004 1.00 70.31 184 SER A C 1
ATOM 1554 O O . SER A 1 184 ? -14.260 12.029 -3.621 1.00 70.31 184 SER A O 1
ATOM 1556 N N . MET A 1 185 ? -13.013 11.445 -1.848 1.00 71.88 185 MET A N 1
ATOM 1557 C CA . MET A 1 185 ? -13.970 10.531 -1.217 1.00 71.88 185 MET A CA 1
ATOM 1558 C C . MET A 1 185 ? -14.679 11.128 0.002 1.00 71.88 185 MET A C 1
ATOM 1560 O O . MET A 1 185 ? -15.421 10.420 0.682 1.00 71.88 185 MET A O 1
ATOM 1564 N N . ASN A 1 186 ? -14.457 12.411 0.309 1.00 77.88 186 ASN A N 1
ATOM 1565 C CA . ASN A 1 186 ? -14.948 13.063 1.530 1.00 77.88 186 ASN A CA 1
ATOM 1566 C C . ASN A 1 186 ? -14.551 12.325 2.826 1.00 77.88 186 ASN A C 1
ATOM 1568 O O . ASN A 1 186 ? -15.286 12.352 3.816 1.00 77.88 186 ASN A O 1
ATOM 1572 N N . LEU A 1 187 ? -13.395 11.656 2.829 1.00 76.56 187 LEU A N 1
ATOM 1573 C CA . LEU A 1 187 ? -12.867 10.974 4.008 1.00 76.56 187 LEU A CA 1
ATOM 1574 C C . LEU A 1 187 ? -11.920 11.897 4.777 1.00 76.56 187 LEU A C 1
ATOM 1576 O O . LEU A 1 187 ? -11.078 12.581 4.200 1.00 76.56 187 LEU A O 1
ATOM 1580 N N . THR A 1 188 ? -12.053 11.902 6.104 1.00 77.06 188 THR A N 1
ATOM 1581 C CA . THR A 1 188 ? -11.238 12.739 7.002 1.00 77.06 188 THR A CA 1
ATOM 1582 C C . THR A 1 188 ? -10.015 12.018 7.567 1.00 77.06 188 THR A C 1
ATOM 1584 O O . THR A 1 188 ? -9.210 12.631 8.261 1.00 77.06 188 THR A O 1
ATOM 1587 N N . GLN A 1 189 ? -9.913 10.710 7.333 1.00 80.88 189 GLN A N 1
ATOM 1588 C CA . GLN A 1 189 ? -8.820 9.852 7.777 1.00 80.88 189 GLN A CA 1
ATOM 1589 C C . GLN A 1 189 ? -8.706 8.644 6.850 1.00 80.88 189 GLN A C 1
ATOM 1591 O O . GLN A 1 189 ? -9.694 8.249 6.219 1.00 80.88 189 GLN A O 1
ATOM 1596 N N . PHE A 1 190 ? -7.516 8.048 6.787 1.00 84.44 190 PHE A N 1
ATOM 1597 C CA . PHE A 1 190 ? -7.325 6.809 6.046 1.00 84.44 190 PHE A CA 1
ATOM 1598 C C . PHE A 1 190 ? -8.165 5.689 6.685 1.00 84.44 190 PHE A C 1
ATOM 1600 O O . PHE A 1 190 ? -8.235 5.606 7.915 1.00 84.44 190 PHE A O 1
ATOM 1607 N N . PRO A 1 191 ? -8.861 4.857 5.895 1.00 84.38 191 PRO A N 1
ATOM 1608 C CA . PRO A 1 191 ? -9.735 3.834 6.448 1.00 84.38 191 PRO A CA 1
ATOM 1609 C C . PRO A 1 191 ? -8.931 2.776 7.220 1.00 84.38 191 PRO A C 1
ATOM 1611 O O . PRO A 1 191 ? -7.895 2.301 6.763 1.00 84.38 191 PRO A O 1
ATOM 1614 N N . MET A 1 192 ? -9.439 2.368 8.388 1.00 82.75 192 MET A N 1
ATOM 1615 C CA . MET A 1 192 ? -8.805 1.336 9.234 1.00 82.75 192 MET A CA 1
ATOM 1616 C C . MET A 1 192 ? -8.868 -0.075 8.625 1.00 82.75 192 MET A C 1
ATOM 1618 O O . MET A 1 192 ? -8.251 -1.008 9.136 1.00 82.75 192 MET A O 1
ATOM 1622 N N . GLN A 1 193 ? -9.654 -0.234 7.563 1.00 87.94 193 GLN A N 1
ATOM 1623 C CA . GLN A 1 193 ? -9.819 -1.458 6.798 1.00 87.94 193 GLN A CA 1
ATOM 1624 C C . GLN A 1 193 ? -9.858 -1.109 5.315 1.00 87.94 193 GLN A C 1
ATOM 1626 O O . GLN A 1 193 ? -10.438 -0.092 4.937 1.00 87.94 193 GLN A O 1
ATOM 1631 N N . PHE A 1 194 ? -9.219 -1.922 4.486 1.00 91.25 194 PHE A N 1
ATOM 1632 C CA . PHE A 1 194 ? -9.155 -1.695 3.047 1.00 91.25 194 PHE A CA 1
ATOM 1633 C C . PHE A 1 194 ? -8.662 -2.948 2.325 1.00 91.25 194 PHE A C 1
ATOM 1635 O O . PHE A 1 194 ? -8.059 -3.835 2.929 1.00 91.25 194 PHE A O 1
ATOM 1642 N N . SER A 1 195 ? -8.885 -2.999 1.017 1.00 93.19 195 SER A N 1
ATOM 1643 C CA . SER A 1 195 ? -8.175 -3.879 0.095 1.00 93.19 195 SER A CA 1
ATOM 1644 C C . SER A 1 195 ? -7.183 -3.073 -0.731 1.00 93.19 195 SER A C 1
ATOM 1646 O O . SER A 1 195 ? -7.486 -1.978 -1.202 1.00 93.19 195 SER A O 1
ATOM 1648 N N . LEU A 1 196 ? -6.003 -3.635 -0.937 1.00 94.75 196 LEU A N 1
ATOM 1649 C CA . LEU A 1 196 ? -4.982 -3.150 -1.845 1.00 94.75 196 LEU A CA 1
ATOM 1650 C C . LEU A 1 196 ? -4.857 -4.138 -3.004 1.00 94.75 196 LEU A C 1
ATOM 1652 O O . LEU A 1 196 ? -4.692 -5.335 -2.779 1.00 94.75 196 LEU A O 1
ATOM 1656 N N . PHE A 1 197 ? -4.885 -3.627 -4.229 1.00 93.94 197 PHE A N 1
ATOM 1657 C CA . PHE A 1 197 ? -4.619 -4.386 -5.447 1.00 93.94 197 PHE A CA 1
ATOM 1658 C C . PHE A 1 197 ? -3.430 -3.762 -6.154 1.00 93.94 197 PHE A C 1
ATOM 1660 O O . PHE A 1 197 ? -3.399 -2.543 -6.326 1.00 93.94 197 PHE A O 1
ATOM 1667 N N . PHE A 1 198 ? -2.468 -4.582 -6.558 1.00 93.75 198 PHE A N 1
ATOM 1668 C CA . PHE A 1 198 ? -1.337 -4.135 -7.358 1.00 93.75 198 PHE A CA 1
ATOM 1669 C C . PHE A 1 198 ? -0.828 -5.239 -8.270 1.00 93.75 198 PHE A C 1
ATOM 1671 O O . PHE A 1 198 ? -0.917 -6.422 -7.949 1.00 93.75 198 PHE A O 1
ATOM 1678 N N . THR A 1 199 ? -0.314 -4.844 -9.428 1.00 93.62 199 THR A N 1
ATOM 1679 C CA . THR A 1 199 ? 0.333 -5.744 -10.379 1.00 93.62 199 THR A CA 1
ATOM 1680 C C . THR A 1 199 ? 1.805 -5.375 -10.444 1.00 93.62 199 THR A C 1
ATOM 1682 O O . THR A 1 199 ? 2.147 -4.217 -10.654 1.00 93.62 199 THR A O 1
ATOM 1685 N N . VAL A 1 200 ? 2.695 -6.331 -10.213 1.00 93.88 200 VAL A N 1
ATOM 1686 C CA . VAL A 1 200 ? 4.121 -6.049 -10.042 1.00 93.88 200 VAL A CA 1
ATOM 1687 C C . VAL A 1 200 ? 4.970 -7.049 -10.804 1.00 93.88 200 VAL A C 1
ATOM 1689 O O . VAL A 1 200 ? 4.612 -8.218 -10.919 1.00 93.88 200 VAL A O 1
ATOM 1692 N N . ARG A 1 201 ? 6.113 -6.591 -11.303 1.00 93.25 201 ARG A N 1
ATOM 1693 C CA . ARG A 1 201 ? 7.211 -7.442 -11.754 1.00 93.25 201 ARG A CA 1
ATOM 1694 C C . ARG A 1 201 ? 8.468 -7.057 -10.992 1.00 93.25 201 ARG A C 1
ATOM 1696 O O . ARG A 1 201 ? 8.850 -5.889 -10.993 1.00 93.25 201 ARG A O 1
ATOM 1703 N N . ILE A 1 202 ? 9.111 -8.026 -10.351 1.00 91.44 202 ILE A N 1
ATOM 1704 C CA . ILE A 1 202 ? 10.316 -7.792 -9.549 1.00 91.44 202 ILE A CA 1
ATOM 1705 C C . ILE A 1 202 ? 11.551 -8.184 -10.365 1.00 91.44 202 ILE A C 1
ATOM 1707 O O . ILE A 1 202 ? 11.647 -9.306 -10.870 1.00 91.44 202 ILE A O 1
ATOM 1711 N N . HIS A 1 203 ? 12.515 -7.268 -10.471 1.00 81.44 203 HIS A N 1
ATOM 1712 C CA . HIS A 1 203 ? 13.800 -7.511 -11.131 1.00 81.44 203 HIS A CA 1
ATOM 1713 C C . HIS A 1 203 ? 14.858 -7.805 -10.062 1.00 81.44 203 HIS A C 1
ATOM 1715 O O . HIS A 1 203 ? 15.324 -6.877 -9.424 1.00 81.44 203 HIS A O 1
ATOM 1721 N N . SER A 1 204 ? 15.156 -9.095 -9.843 1.00 71.19 204 SER A N 1
ATOM 1722 C CA . SER A 1 204 ? 16.180 -9.729 -8.969 1.00 71.19 204 SER A CA 1
ATOM 1723 C C . SER A 1 204 ? 16.802 -8.961 -7.774 1.00 71.19 204 SER A C 1
ATOM 1725 O O . SER A 1 204 ? 17.272 -7.841 -7.891 1.00 71.19 204 SER A O 1
ATOM 1727 N N . ASP A 1 205 ? 16.949 -9.661 -6.636 1.00 70.56 205 ASP A N 1
ATOM 1728 C CA . ASP A 1 205 ? 17.571 -9.222 -5.358 1.00 70.56 205 ASP A CA 1
ATOM 1729 C C . ASP A 1 205 ? 16.989 -7.957 -4.709 1.00 70.56 205 ASP A C 1
ATOM 1731 O O . ASP A 1 205 ? 17.491 -7.459 -3.699 1.00 70.56 205 ASP A O 1
ATOM 1735 N N . THR A 1 206 ? 15.853 -7.492 -5.212 1.00 70.56 206 THR A N 1
ATOM 1736 C CA . THR A 1 206 ? 15.188 -6.323 -4.676 1.00 70.56 206 THR A CA 1
ATOM 1737 C C . THR A 1 206 ? 14.539 -6.572 -3.323 1.00 70.56 206 THR A C 1
ATOM 1739 O O . THR A 1 206 ? 13.853 -7.573 -3.100 1.00 70.56 206 THR A O 1
ATOM 1742 N N . SER A 1 207 ? 14.708 -5.601 -2.428 1.00 86.00 207 SER A N 1
ATOM 1743 C CA . SER A 1 207 ? 13.903 -5.441 -1.225 1.00 86.00 207 SER A CA 1
ATOM 1744 C C . SER A 1 207 ? 13.469 -3.987 -1.150 1.00 86.00 207 SER A C 1
ATOM 1746 O O . SER A 1 207 ? 14.313 -3.110 -0.993 1.00 86.00 207 SER A O 1
ATOM 1748 N N . GLY A 1 208 ? 12.169 -3.729 -1.216 1.00 93.69 208 GLY A N 1
ATOM 1749 C CA . GLY A 1 208 ? 11.652 -2.365 -1.203 1.00 93.69 208 GLY A CA 1
ATOM 1750 C C . GLY A 1 208 ? 10.189 -2.301 -0.808 1.00 93.69 208 GLY A C 1
ATOM 1751 O O . GLY A 1 208 ? 9.471 -3.298 -0.844 1.00 93.69 208 GLY A O 1
ATOM 1752 N N . THR A 1 209 ? 9.746 -1.117 -0.417 1.00 96.00 209 THR A N 1
ATOM 1753 C CA . THR A 1 209 ? 8.380 -0.872 0.032 1.00 96.00 209 THR A CA 1
ATOM 1754 C C . THR A 1 209 ? 7.502 -0.539 -1.167 1.00 96.00 209 THR A C 1
ATOM 1756 O O . THR A 1 209 ? 7.682 0.500 -1.801 1.00 96.00 209 THR A O 1
ATOM 1759 N N . ILE A 1 210 ? 6.515 -1.388 -1.463 1.00 96.06 210 ILE A N 1
ATOM 1760 C CA . ILE A 1 210 ? 5.559 -1.104 -2.545 1.00 96.06 210 ILE A CA 1
ATOM 1761 C C . ILE A 1 210 ? 4.436 -0.185 -2.070 1.00 96.06 210 ILE A C 1
ATOM 1763 O O . ILE A 1 210 ? 3.927 0.627 -2.834 1.00 96.06 210 ILE A O 1
ATOM 1767 N N . PHE A 1 211 ? 4.081 -0.292 -0.792 1.00 97.00 211 PHE A N 1
ATOM 1768 C CA . PHE A 1 211 ? 3.020 0.478 -0.166 1.00 97.00 211 PHE A CA 1
ATOM 1769 C C . PHE A 1 211 ? 3.349 0.682 1.309 1.00 97.00 211 PHE A C 1
ATOM 1771 O O . PHE A 1 211 ? 3.663 -0.276 2.017 1.00 97.00 211 PHE A O 1
ATOM 1778 N N . SER A 1 212 ? 3.261 1.916 1.791 1.00 96.38 212 SER A N 1
ATOM 1779 C CA . SER A 1 212 ? 3.395 2.216 3.211 1.00 96.38 212 SER A CA 1
ATOM 1780 C C . SER A 1 212 ? 2.529 3.390 3.623 1.00 96.38 212 SER A C 1
ATOM 1782 O O . SER A 1 212 ? 2.429 4.388 2.917 1.00 96.38 212 SER A O 1
ATOM 1784 N N . LEU A 1 213 ? 1.919 3.253 4.791 1.00 94.44 213 LEU A N 1
ATOM 1785 C CA . LEU A 1 213 ? 1.220 4.305 5.501 1.00 94.44 213 LEU A CA 1
ATOM 1786 C C . LEU A 1 213 ? 2.031 4.639 6.743 1.00 94.44 213 LEU A C 1
ATOM 1788 O O . LEU A 1 213 ? 2.267 3.764 7.576 1.00 94.44 213 LEU A O 1
ATOM 1792 N N . ARG A 1 214 ? 2.453 5.892 6.883 1.00 93.12 214 ARG A N 1
ATOM 1793 C CA . ARG A 1 214 ? 3.317 6.331 7.983 1.00 93.12 214 ARG A CA 1
ATOM 1794 C C . ARG A 1 214 ? 2.743 7.568 8.657 1.00 93.12 214 ARG A C 1
ATOM 1796 O O . ARG A 1 214 ? 2.406 8.532 7.978 1.00 93.12 214 ARG A O 1
ATOM 1803 N N . SER A 1 215 ? 2.656 7.569 9.985 1.00 91.62 215 SER A N 1
ATOM 1804 C CA . SER A 1 215 ? 2.278 8.780 10.720 1.00 91.62 215 SER A CA 1
ATOM 1805 C C . SER A 1 215 ? 3.391 9.828 10.627 1.00 91.62 215 SER A C 1
ATOM 1807 O O . SER A 1 215 ? 4.574 9.520 10.798 1.00 91.62 215 SER A O 1
ATOM 1809 N N . ARG A 1 216 ? 3.010 11.084 10.374 1.00 89.50 216 ARG A N 1
ATOM 1810 C CA . ARG A 1 216 ? 3.941 12.221 10.371 1.00 89.50 216 ARG A CA 1
ATOM 1811 C C . ARG A 1 216 ? 4.362 12.633 11.776 1.00 89.50 216 ARG A C 1
ATOM 1813 O O . ARG A 1 216 ? 5.506 13.031 11.976 1.00 89.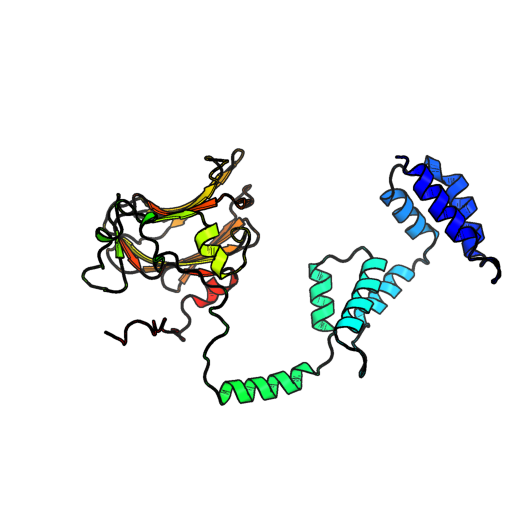50 216 ARG A O 1
ATOM 1820 N N . THR A 1 217 ? 3.450 12.563 12.744 1.00 89.94 217 THR A N 1
ATOM 1821 C CA . THR A 1 217 ? 3.719 12.964 14.133 1.00 89.94 217 THR A CA 1
ATOM 1822 C C . THR A 1 217 ? 4.342 11.848 14.966 1.00 89.94 217 THR A C 1
ATOM 1824 O O . THR A 1 217 ? 5.102 12.133 15.892 1.00 89.94 217 THR A O 1
ATOM 1827 N N . LEU A 1 218 ? 4.064 10.584 14.631 1.00 89.50 218 LEU A N 1
ATOM 1828 C CA . LEU A 1 218 ? 4.586 9.402 15.314 1.00 89.50 218 LEU A CA 1
ATOM 1829 C C . LEU A 1 218 ? 5.428 8.563 14.336 1.00 89.50 218 LEU A C 1
ATOM 1831 O O . LEU A 1 218 ? 4.905 7.637 13.720 1.00 89.50 218 LEU A O 1
ATOM 1835 N N . PRO A 1 219 ? 6.739 8.831 14.192 1.00 85.19 219 PRO A N 1
ATOM 1836 C CA . PRO A 1 219 ? 7.570 8.182 13.172 1.00 85.19 219 PRO A CA 1
ATOM 1837 C C . PRO A 1 219 ? 7.699 6.658 13.340 1.00 85.19 219 PRO A C 1
ATOM 1839 O O . PRO A 1 219 ? 7.959 5.959 12.362 1.00 85.19 219 PRO A O 1
ATOM 1842 N N . ASP A 1 220 ? 7.498 6.133 14.551 1.00 88.12 220 ASP A N 1
ATOM 1843 C CA . ASP A 1 220 ? 7.507 4.690 14.834 1.00 88.12 220 ASP A CA 1
ATOM 1844 C C . ASP A 1 220 ? 6.154 4.011 14.549 1.00 88.12 220 ASP A C 1
ATOM 1846 O O . ASP A 1 220 ? 6.021 2.801 14.730 1.00 88.12 220 ASP A O 1
ATOM 1850 N N . THR A 1 221 ? 5.151 4.775 14.103 1.00 90.25 221 THR A N 1
ATOM 1851 C CA . THR A 1 221 ? 3.823 4.275 13.745 1.00 90.25 221 THR A CA 1
ATOM 1852 C C . THR A 1 221 ? 3.680 4.186 12.228 1.00 90.25 221 THR A C 1
ATOM 1854 O O . THR A 1 221 ? 3.600 5.206 11.535 1.00 90.25 221 THR A O 1
ATOM 1857 N N . TYR A 1 222 ? 3.652 2.962 11.702 1.00 92.50 222 TYR A N 1
ATOM 1858 C CA . TYR A 1 222 ? 3.503 2.710 10.271 1.00 92.50 222 TYR A CA 1
ATOM 1859 C C . TYR A 1 222 ? 2.952 1.317 9.963 1.00 92.50 222 TYR A C 1
ATOM 1861 O O . TYR A 1 222 ? 3.147 0.364 10.716 1.00 92.50 222 TYR A O 1
ATOM 1869 N N . LEU A 1 223 ? 2.332 1.196 8.796 1.00 93.75 223 LEU A N 1
ATOM 1870 C CA . LEU A 1 223 ? 2.060 -0.058 8.107 1.00 93.75 223 LEU A CA 1
ATOM 1871 C C . LEU A 1 223 ? 2.886 -0.066 6.820 1.00 93.75 223 LEU A C 1
ATOM 1873 O O . LEU A 1 223 ? 2.742 0.853 6.023 1.00 93.75 223 LEU A O 1
ATOM 1877 N N . SER A 1 224 ? 3.699 -1.092 6.585 1.00 95.56 224 SER A N 1
ATOM 1878 C CA . SER A 1 224 ? 4.431 -1.273 5.331 1.00 95.56 224 SER A CA 1
ATOM 1879 C C . SER A 1 224 ? 4.180 -2.645 4.721 1.00 95.56 224 SER A C 1
ATOM 1881 O O . SER A 1 224 ? 4.044 -3.653 5.418 1.00 95.56 224 SER A O 1
ATOM 1883 N N . ILE A 1 225 ? 4.132 -2.668 3.395 1.00 96.38 225 ILE A N 1
ATOM 1884 C CA . ILE A 1 225 ? 4.133 -3.868 2.575 1.00 96.38 225 ILE A CA 1
ATOM 1885 C C . ILE A 1 225 ? 5.418 -3.808 1.756 1.00 96.38 225 ILE A C 1
ATOM 1887 O O . ILE A 1 225 ? 5.566 -2.989 0.844 1.00 96.38 225 ILE A O 1
ATOM 1891 N N . ASP A 1 226 ? 6.358 -4.667 2.123 1.00 95.69 226 ASP A N 1
ATOM 1892 C CA . ASP A 1 226 ? 7.677 -4.745 1.520 1.00 95.69 226 ASP A CA 1
ATOM 1893 C C . ASP A 1 226 ? 7.741 -5.974 0.611 1.00 95.69 226 ASP A C 1
ATOM 1895 O O . ASP A 1 226 ? 7.439 -7.095 1.028 1.00 95.69 226 ASP A O 1
ATOM 1899 N N . MET A 1 227 ? 8.138 -5.758 -0.638 1.00 94.00 227 MET A N 1
ATOM 1900 C CA . MET A 1 227 ? 8.425 -6.821 -1.594 1.00 94.00 227 MET A CA 1
ATOM 1901 C C . MET A 1 227 ? 9.854 -7.288 -1.387 1.00 94.00 227 MET A C 1
ATOM 1903 O O . MET A 1 227 ? 10.768 -6.466 -1.303 1.00 94.00 227 MET A O 1
ATOM 1907 N N . ARG A 1 228 ? 10.047 -8.602 -1.320 1.00 91.38 228 ARG A N 1
ATOM 1908 C CA . ARG A 1 228 ? 11.361 -9.238 -1.273 1.00 91.38 228 ARG A CA 1
ATOM 1909 C C . ARG A 1 228 ? 11.400 -10.386 -2.265 1.00 91.38 228 ARG A C 1
ATOM 1911 O O . ARG A 1 228 ? 10.378 -10.842 -2.765 1.00 91.38 228 ARG A O 1
ATOM 1918 N N . LYS A 1 229 ? 12.604 -10.897 -2.499 1.00 86.19 229 LYS A N 1
ATOM 1919 C CA . LYS A 1 229 ? 12.853 -12.002 -3.427 1.00 86.19 229 LYS A CA 1
ATOM 1920 C C . LYS A 1 229 ? 11.974 -13.239 -3.193 1.00 86.19 229 LYS A C 1
ATOM 1922 O O . LYS A 1 229 ? 11.527 -13.857 -4.152 1.00 86.19 229 LYS A O 1
ATOM 1927 N N . THR A 1 230 ? 11.783 -13.617 -1.931 1.00 89.12 230 THR A N 1
ATOM 1928 C CA . THR A 1 230 ? 11.175 -14.899 -1.527 1.00 89.12 230 THR A CA 1
ATOM 1929 C C . THR A 1 230 ? 9.868 -14.749 -0.760 1.00 89.12 230 THR A C 1
ATOM 1931 O O . THR A 1 230 ? 9.232 -15.750 -0.419 1.00 89.12 230 THR A O 1
ATOM 1934 N N . ASP A 1 231 ? 9.495 -13.519 -0.423 1.00 92.88 231 ASP A N 1
ATOM 1935 C CA . ASP A 1 231 ? 8.336 -13.250 0.404 1.00 92.88 231 ASP A CA 1
ATOM 1936 C C . ASP A 1 231 ? 7.819 -11.822 0.247 1.00 92.88 231 ASP A C 1
ATOM 1938 O O . ASP A 1 231 ? 8.537 -10.890 -0.116 1.00 92.88 231 ASP A O 1
ATOM 1942 N N . ILE A 1 232 ? 6.544 -11.666 0.582 1.00 94.81 232 ILE A N 1
ATOM 1943 C CA . ILE A 1 232 ? 5.931 -10.383 0.879 1.00 94.81 232 ILE A CA 1
ATOM 1944 C C . ILE A 1 232 ? 5.981 -10.225 2.392 1.00 94.81 232 ILE A C 1
ATOM 1946 O O . ILE A 1 232 ? 5.458 -11.059 3.139 1.00 94.81 232 ILE A O 1
ATOM 1950 N N . LYS A 1 233 ? 6.577 -9.134 2.858 1.00 95.25 233 LYS A N 1
ATOM 1951 C CA . LYS A 1 233 ? 6.571 -8.774 4.269 1.00 95.25 233 LYS A CA 1
ATOM 1952 C C . LYS A 1 233 ? 5.507 -7.712 4.514 1.00 95.25 233 LYS A C 1
ATOM 1954 O O . LYS A 1 233 ? 5.577 -6.627 3.954 1.00 95.25 233 LYS A O 1
ATOM 1959 N N . VAL A 1 234 ? 4.579 -7.986 5.424 1.00 94.56 234 VAL A N 1
ATOM 1960 C CA . VAL A 1 234 ? 3.651 -6.985 5.962 1.00 94.56 234 VAL A CA 1
ATOM 1961 C C . VAL A 1 234 ? 4.102 -6.642 7.374 1.00 94.56 234 VAL A C 1
ATOM 1963 O O . VAL A 1 234 ? 4.048 -7.489 8.266 1.00 94.56 234 VAL A O 1
ATOM 1966 N N . ALA A 1 235 ? 4.579 -5.422 7.593 1.00 93.00 235 ALA A N 1
ATOM 1967 C CA . ALA A 1 235 ? 4.960 -4.940 8.914 1.00 93.00 235 ALA A CA 1
ATOM 1968 C C . ALA A 1 235 ? 3.993 -3.874 9.403 1.00 93.00 235 ALA A C 1
ATOM 1970 O O . ALA A 1 235 ? 3.657 -2.943 8.683 1.00 93.00 235 ALA A O 1
ATOM 1971 N N . HIS A 1 236 ? 3.587 -3.998 10.659 1.00 91.62 236 HIS A N 1
ATOM 1972 C CA . HIS A 1 236 ? 2.826 -2.975 11.350 1.00 91.62 236 HIS A CA 1
ATOM 1973 C C . HIS A 1 236 ? 3.542 -2.651 12.656 1.00 91.62 236 HIS A C 1
ATOM 1975 O O . HIS A 1 236 ? 3.810 -3.537 13.470 1.00 91.62 236 HIS A O 1
ATOM 1981 N N . ALA A 1 237 ? 3.895 -1.387 12.831 1.00 90.06 237 ALA A N 1
ATOM 1982 C CA . ALA A 1 237 ? 4.568 -0.891 14.012 1.00 90.06 237 ALA A CA 1
ATOM 1983 C C . ALA A 1 237 ? 3.800 0.286 14.601 1.00 90.06 237 ALA A C 1
ATOM 1985 O O . ALA A 1 237 ? 3.203 1.089 13.892 1.00 90.06 237 ALA A O 1
ATOM 1986 N N . THR A 1 238 ? 3.846 0.359 15.919 1.00 86.94 238 THR A N 1
ATOM 1987 C CA . THR A 1 238 ? 3.429 1.469 16.760 1.00 86.94 238 THR A CA 1
ATOM 1988 C C . THR A 1 238 ? 4.561 1.734 17.747 1.00 86.94 238 THR A C 1
ATOM 1990 O O . THR A 1 238 ? 5.457 0.905 17.929 1.00 86.94 238 THR A O 1
ATOM 1993 N N . LYS A 1 239 ? 4.482 2.839 18.490 1.00 82.31 239 LYS A N 1
ATOM 1994 C CA . LYS A 1 239 ? 5.447 3.153 19.557 1.00 82.31 239 LYS A CA 1
ATOM 1995 C C . LYS A 1 239 ? 5.668 2.012 20.570 1.00 82.31 239 LYS A C 1
ATOM 1997 O O . LYS A 1 239 ? 6.749 1.905 21.139 1.00 82.31 239 LYS A O 1
ATOM 2002 N N . ASN A 1 240 ? 4.649 1.183 20.817 1.00 81.50 240 ASN A N 1
ATOM 2003 C CA . ASN A 1 240 ? 4.670 0.168 21.877 1.00 81.50 240 ASN A CA 1
ATOM 2004 C C . ASN A 1 240 ? 4.708 -1.273 21.354 1.00 81.50 240 ASN A C 1
ATOM 2006 O O . ASN A 1 240 ? 4.931 -2.198 22.134 1.00 81.50 240 ASN A O 1
ATOM 2010 N N . SER A 1 241 ? 4.439 -1.490 20.068 1.00 84.56 241 SER A N 1
ATOM 2011 C CA . SER A 1 241 ? 4.368 -2.828 19.492 1.00 84.56 241 SER A CA 1
ATOM 2012 C C . SER A 1 241 ? 4.817 -2.822 18.043 1.00 84.56 241 SER A C 1
ATOM 2014 O O . SER A 1 241 ? 4.498 -1.920 17.282 1.00 84.56 241 SER A O 1
ATOM 2016 N N . SER A 1 242 ? 5.537 -3.863 17.648 1.00 88.38 242 SER A N 1
ATOM 2017 C CA . SER A 1 242 ? 5.854 -4.119 16.251 1.00 88.38 242 SER A CA 1
ATOM 2018 C C . SER A 1 242 ? 5.509 -5.561 15.939 1.00 88.38 242 SER A C 1
ATOM 2020 O O . SER A 1 242 ? 5.803 -6.465 16.724 1.00 88.38 242 SER A O 1
ATOM 2022 N N . ASN A 1 243 ? 4.854 -5.768 14.806 1.00 89.31 243 ASN A N 1
ATOM 2023 C CA . ASN A 1 243 ? 4.545 -7.079 14.287 1.00 89.31 243 ASN A CA 1
ATOM 2024 C C . ASN A 1 243 ? 4.935 -7.168 12.817 1.00 89.31 243 ASN A C 1
ATOM 2026 O O . ASN A 1 243 ? 4.951 -6.180 12.083 1.00 89.31 243 ASN A O 1
ATOM 2030 N N . THR A 1 244 ? 5.281 -8.370 12.390 1.00 91.19 244 THR A N 1
ATOM 2031 C CA . THR A 1 244 ? 5.655 -8.654 11.016 1.00 91.19 244 THR A CA 1
ATOM 2032 C C . THR A 1 244 ? 5.069 -9.996 10.620 1.00 91.19 244 THR A C 1
ATOM 2034 O O . THR A 1 244 ? 5.302 -11.008 11.278 1.00 91.19 244 THR A O 1
ATOM 2037 N N . LEU A 1 245 ? 4.341 -9.989 9.513 1.00 91.81 245 LEU A N 1
ATOM 2038 C CA . LEU A 1 245 ? 3.874 -11.164 8.806 1.00 91.81 245 LEU A CA 1
ATOM 2039 C C . LEU A 1 245 ? 4.762 -11.372 7.578 1.00 91.81 245 LEU A C 1
ATOM 2041 O O . LEU A 1 245 ? 4.966 -10.447 6.795 1.00 91.81 245 LEU A O 1
ATOM 2045 N N . ILE A 1 246 ? 5.281 -12.585 7.419 1.00 92.81 246 ILE A N 1
ATOM 2046 C CA . ILE A 1 246 ? 6.035 -13.005 6.238 1.00 92.81 246 ILE A CA 1
ATOM 2047 C C . ILE A 1 246 ? 5.147 -13.957 5.445 1.00 92.81 246 ILE A C 1
ATOM 2049 O O . ILE A 1 246 ? 4.697 -14.969 5.984 1.00 92.81 246 ILE A O 1
ATOM 2053 N N . ILE A 1 247 ? 4.881 -13.615 4.189 1.00 92.06 247 ILE A N 1
ATOM 2054 C CA . ILE A 1 247 ? 4.032 -14.373 3.273 1.00 92.06 247 ILE A CA 1
ATOM 2055 C C . ILE A 1 247 ? 4.940 -14.945 2.180 1.00 92.06 247 ILE A C 1
ATOM 2057 O O . ILE A 1 247 ? 5.361 -14.197 1.292 1.00 92.06 247 ILE A O 1
ATOM 2061 N N . PRO A 1 248 ? 5.283 -16.245 2.242 1.00 89.81 248 PRO A N 1
ATOM 2062 C CA . PRO A 1 248 ? 6.137 -16.875 1.244 1.00 89.81 248 PRO A CA 1
ATOM 2063 C C . PRO A 1 248 ? 5.547 -16.708 -0.155 1.00 89.81 248 PRO A C 1
ATOM 2065 O O . PRO A 1 248 ? 4.385 -17.038 -0.384 1.00 89.81 248 PRO A O 1
ATOM 2068 N N . SER A 1 249 ? 6.340 -16.174 -1.077 1.00 85.50 249 SER A N 1
ATOM 2069 C CA . SER A 1 249 ? 5.935 -15.941 -2.463 1.00 85.50 249 SER A CA 1
ATOM 2070 C C . SER A 1 249 ? 7.186 -15.777 -3.325 1.00 85.50 249 SER A C 1
ATOM 2072 O O . SER A 1 249 ? 8.052 -14.952 -3.048 1.00 85.50 249 SER A O 1
ATOM 2074 N N . ASN A 1 250 ? 7.330 -16.607 -4.355 1.00 86.12 250 ASN A N 1
ATOM 2075 C CA . ASN A 1 250 ? 8.494 -16.561 -5.238 1.00 86.12 250 ASN A CA 1
ATOM 2076 C C . ASN A 1 250 ? 8.210 -15.620 -6.415 1.00 86.12 250 ASN A C 1
ATOM 2078 O O . ASN A 1 250 ? 7.894 -16.081 -7.504 1.00 86.12 250 ASN A O 1
ATOM 2082 N N . LEU A 1 251 ? 8.261 -14.313 -6.150 1.00 88.56 251 LEU A N 1
ATOM 2083 C CA . LEU A 1 251 ? 7.854 -13.256 -7.091 1.00 88.56 251 LEU A CA 1
ATOM 2084 C C . LEU A 1 251 ? 9.015 -12.687 -7.923 1.00 88.56 251 LEU A C 1
ATOM 2086 O O . LEU A 1 251 ? 8.814 -11.867 -8.815 1.00 88.56 251 LEU A O 1
ATOM 2090 N N . ALA A 1 252 ? 10.256 -13.057 -7.595 1.00 88.56 252 ALA A N 1
ATOM 2091 C CA . ALA A 1 252 ? 11.460 -12.579 -8.274 1.00 88.56 252 ALA A CA 1
ATOM 2092 C C . ALA A 1 252 ? 11.847 -13.475 -9.461 1.00 88.56 252 ALA A C 1
ATOM 2094 O O . ALA A 1 252 ? 13.006 -13.866 -9.607 1.00 88.56 252 ALA A O 1
ATOM 2095 N N . ASP A 1 253 ? 10.865 -13.814 -10.292 1.00 89.44 253 ASP A N 1
ATOM 2096 C CA . ASP A 1 253 ? 11.012 -14.650 -11.485 1.00 89.44 253 ASP A CA 1
ATOM 2097 C C . ASP A 1 253 ? 10.975 -13.836 -12.797 1.00 89.44 253 ASP A C 1
ATOM 2099 O O . ASP A 1 253 ? 10.990 -14.404 -13.888 1.00 89.44 253 ASP A O 1
ATOM 2103 N N . SER A 1 254 ? 10.949 -12.501 -12.683 1.00 88.81 254 SER A N 1
ATOM 2104 C CA . SER A 1 254 ? 10.825 -11.551 -13.794 1.00 88.81 254 SER A CA 1
ATOM 2105 C C . SER A 1 254 ? 9.519 -11.665 -14.595 1.00 88.81 254 SER A C 1
ATOM 2107 O O . SER A 1 254 ? 9.430 -11.124 -15.702 1.00 88.81 254 SER A O 1
ATOM 2109 N N . HIS A 1 255 ? 8.480 -12.285 -14.035 1.00 91.38 255 HIS A N 1
ATOM 2110 C CA . HIS A 1 255 ? 7.128 -12.256 -14.576 1.00 91.38 255 HIS A CA 1
ATOM 2111 C C . HIS A 1 255 ? 6.248 -11.246 -13.837 1.00 91.38 255 HIS A C 1
ATOM 2113 O O . HIS A 1 255 ? 6.610 -10.648 -12.825 1.00 91.38 255 HIS A O 1
ATOM 2119 N N . TRP A 1 256 ? 5.090 -10.987 -14.434 1.00 92.75 256 TRP A N 1
ATOM 2120 C CA . TRP A 1 256 ? 4.077 -10.122 -13.857 1.00 92.75 256 TRP A CA 1
ATOM 2121 C C . TRP A 1 256 ? 3.193 -10.927 -12.917 1.00 92.75 256 TRP A C 1
ATOM 2123 O O . TRP A 1 256 ? 2.583 -11.900 -13.355 1.00 92.75 256 TRP A O 1
ATOM 2133 N N . HIS A 1 257 ? 3.063 -10.449 -11.686 1.00 92.38 257 HIS A N 1
ATOM 2134 C CA . HIS A 1 257 ? 2.199 -11.023 -10.668 1.00 92.38 257 HIS A CA 1
ATOM 2135 C C . HIS A 1 257 ? 1.095 -10.051 -10.281 1.00 92.38 257 HIS A C 1
ATOM 2137 O O . HIS A 1 257 ? 1.333 -8.848 -10.146 1.00 92.38 257 HIS A O 1
ATOM 2143 N N . GLN A 1 258 ? -0.109 -10.570 -10.070 1.00 92.69 258 GLN A N 1
ATOM 2144 C CA . GLN A 1 258 ? -1.238 -9.813 -9.547 1.00 92.69 258 GLN A CA 1
ATOM 2145 C C . GLN A 1 258 ? -1.422 -10.140 -8.069 1.00 92.69 258 GLN A C 1
ATOM 2147 O O . GLN A 1 258 ? -1.678 -11.284 -7.701 1.00 92.69 258 GLN A O 1
ATOM 2152 N N . ILE A 1 259 ? -1.331 -9.128 -7.214 1.00 93.50 259 ILE A N 1
ATOM 2153 C CA . ILE A 1 259 ? -1.388 -9.294 -5.765 1.00 93.50 259 ILE A CA 1
ATOM 2154 C C . ILE A 1 259 ? -2.578 -8.517 -5.217 1.00 93.50 259 ILE A C 1
ATOM 2156 O O . ILE A 1 259 ? -2.834 -7.369 -5.596 1.00 93.50 259 ILE A O 1
ATOM 2160 N N . ALA A 1 260 ? -3.311 -9.156 -4.310 1.00 94.12 260 ALA A N 1
ATOM 2161 C CA . ALA A 1 260 ? -4.399 -8.537 -3.575 1.00 94.12 260 ALA A CA 1
ATOM 2162 C C . ALA A 1 260 ? -4.225 -8.798 -2.078 1.00 94.12 260 ALA A C 1
ATOM 2164 O O . ALA A 1 260 ? -4.083 -9.945 -1.655 1.00 94.12 260 ALA A O 1
ATOM 2165 N N . ILE A 1 261 ? -4.223 -7.736 -1.275 1.00 95.00 261 ILE A N 1
ATOM 2166 C CA . ILE A 1 261 ? -4.068 -7.811 0.180 1.00 95.00 261 ILE A CA 1
ATOM 2167 C C . ILE A 1 261 ? -5.232 -7.070 0.831 1.00 95.00 261 ILE A C 1
ATOM 2169 O O . ILE A 1 261 ? -5.449 -5.900 0.530 1.00 95.00 261 ILE A O 1
ATOM 2173 N N . SER A 1 262 ? -5.973 -7.714 1.731 1.00 93.62 262 SER A N 1
ATOM 2174 C CA . SER A 1 262 ? -6.962 -7.043 2.579 1.00 93.62 262 SER A CA 1
ATOM 2175 C C . SER A 1 262 ? -6.431 -6.856 3.991 1.00 93.62 262 SER A C 1
ATOM 2177 O O . SER A 1 262 ? -5.667 -7.673 4.505 1.00 93.62 262 SER A O 1
ATOM 2179 N N . ILE A 1 263 ? -6.867 -5.772 4.621 1.00 91.56 263 ILE A N 1
ATOM 2180 C CA . ILE A 1 263 ? -6.762 -5.541 6.054 1.00 91.56 263 ILE A CA 1
ATOM 2181 C C . ILE A 1 263 ? -8.186 -5.371 6.570 1.00 91.56 263 ILE A C 1
ATOM 2183 O O . ILE A 1 263 ? -8.854 -4.388 6.250 1.00 91.56 263 ILE A O 1
ATOM 2187 N N . ARG A 1 264 ? -8.658 -6.342 7.352 1.00 86.94 264 ARG A N 1
ATOM 2188 C CA . ARG A 1 264 ? -10.004 -6.402 7.935 1.00 86.94 264 ARG A CA 1
ATOM 2189 C C . ARG A 1 264 ? -9.913 -6.415 9.458 1.00 86.94 264 ARG A C 1
ATOM 2191 O O . ARG A 1 264 ? -8.922 -6.875 10.025 1.00 86.94 264 ARG A O 1
ATOM 2198 N N . ASP A 1 265 ? -10.934 -5.883 10.126 1.00 79.94 265 ASP A N 1
ATOM 2199 C CA . ASP A 1 265 ? -11.045 -5.885 11.592 1.00 79.94 265 ASP A CA 1
ATOM 2200 C C . ASP A 1 265 ? -9.785 -5.345 12.305 1.00 79.94 265 ASP A C 1
ATOM 2202 O O . ASP A 1 265 ? -9.446 -5.760 13.410 1.00 79.94 265 ASP A O 1
ATOM 2206 N N . GLN A 1 266 ? -9.086 -4.399 11.658 1.00 75.25 266 GLN A N 1
ATOM 2207 C CA . GLN A 1 266 ? -7.882 -3.701 12.141 1.00 75.25 266 GLN A CA 1
ATOM 2208 C C . GLN A 1 266 ? -6.617 -4.555 12.313 1.00 75.25 266 GLN A C 1
ATOM 2210 O O . GLN A 1 266 ? -5.584 -4.010 12.701 1.00 75.25 266 GLN A O 1
ATOM 2215 N N . ASN A 1 267 ? -6.656 -5.868 12.075 1.00 80.00 267 ASN A N 1
ATOM 2216 C CA . ASN A 1 267 ? -5.477 -6.729 12.233 1.00 80.00 267 ASN A CA 1
ATOM 2217 C C . ASN A 1 267 ? -5.507 -8.039 11.431 1.00 80.00 267 ASN A C 1
ATOM 2219 O O . ASN A 1 267 ? -4.501 -8.749 11.425 1.00 80.00 267 ASN A O 1
ATOM 2223 N N . VAL A 1 268 ? -6.614 -8.382 10.772 1.00 86.50 268 VAL A N 1
ATOM 2224 C CA . VAL A 1 268 ? -6.709 -9.575 9.927 1.00 86.50 268 VAL A CA 1
ATOM 2225 C C . VAL A 1 268 ? -6.181 -9.222 8.547 1.00 86.50 268 VAL A C 1
ATOM 2227 O O . VAL A 1 268 ? -6.681 -8.296 7.917 1.00 86.50 268 VAL A O 1
ATOM 2230 N N . VAL A 1 269 ? -5.178 -9.960 8.084 1.00 91.12 269 VAL A N 1
ATOM 2231 C CA . VAL A 1 269 ? -4.568 -9.790 6.766 1.00 91.12 269 VAL A CA 1
ATOM 2232 C C . VAL A 1 269 ? -4.906 -10.998 5.909 1.00 91.12 269 VAL A C 1
ATOM 2234 O O . VAL A 1 269 ? -4.577 -12.124 6.287 1.00 91.12 269 VAL A O 1
ATOM 2237 N N . GLU A 1 270 ? -5.527 -10.779 4.755 1.00 92.06 270 GLU A N 1
ATOM 2238 C CA . GLU A 1 270 ? -5.707 -11.814 3.731 1.00 92.06 270 GLU A CA 1
ATOM 2239 C C . GLU A 1 270 ? -4.863 -11.446 2.520 1.00 92.06 270 GLU A C 1
ATOM 2241 O O . GLU A 1 270 ? -4.842 -10.288 2.115 1.00 92.06 270 GLU A O 1
ATOM 2246 N N . CYS A 1 271 ? -4.147 -12.413 1.958 1.00 91.88 271 CYS A N 1
ATOM 2247 C CA . CYS A 1 271 ? -3.280 -12.195 0.809 1.00 91.88 271 CYS A CA 1
ATOM 2248 C C . CYS A 1 271 ? -3.561 -13.232 -0.268 1.00 91.88 271 CYS A C 1
ATOM 2250 O O . CYS A 1 271 ? -3.679 -14.431 0.015 1.00 91.88 271 CYS A O 1
ATOM 2252 N N . TYR A 1 272 ? -3.629 -12.740 -1.495 1.00 90.88 272 TYR A N 1
ATOM 2253 C CA . TYR A 1 272 ? -3.784 -13.520 -2.699 1.00 90.88 272 TYR A CA 1
ATOM 2254 C C . TYR A 1 272 ? -2.696 -13.132 -3.692 1.00 90.88 272 TYR A C 1
ATOM 2256 O O . TYR A 1 272 ? -2.421 -11.945 -3.888 1.00 90.88 272 TYR A O 1
ATOM 2264 N N . VAL A 1 273 ? -2.131 -14.135 -4.349 1.00 90.88 273 VAL A N 1
ATOM 2265 C CA . VAL A 1 273 ? -1.134 -13.988 -5.410 1.00 90.88 273 VAL A CA 1
ATOM 2266 C C . VAL A 1 273 ? -1.656 -14.746 -6.621 1.00 90.88 273 VAL A C 1
ATOM 2268 O O . VAL A 1 273 ? -2.064 -15.895 -6.494 1.00 90.88 273 VAL A O 1
ATOM 2271 N N . ASP A 1 274 ? -1.706 -14.087 -7.775 1.00 89.06 274 ASP A N 1
ATOM 2272 C CA . ASP A 1 274 ? -2.105 -14.663 -9.064 1.00 89.06 274 ASP A CA 1
ATOM 2273 C C . ASP A 1 274 ? -3.406 -15.467 -9.011 1.00 89.06 274 ASP A C 1
ATOM 2275 O O . ASP A 1 274 ? -3.482 -16.606 -9.459 1.00 89.06 274 ASP A O 1
ATOM 2279 N N . CYS A 1 275 ? -4.462 -14.859 -8.467 1.00 82.44 275 CYS A N 1
ATOM 2280 C CA . CYS A 1 275 ? -5.780 -15.495 -8.333 1.00 82.44 275 CYS A CA 1
ATOM 2281 C C . CYS A 1 275 ? -5.890 -16.588 -7.270 1.00 82.44 275 CYS A C 1
ATOM 2283 O O . CYS A 1 275 ? -6.998 -17.060 -7.012 1.00 82.44 275 CYS A O 1
ATOM 2285 N N . GLU A 1 276 ? -4.799 -16.925 -6.590 1.00 82.06 276 GLU A N 1
ATOM 2286 C CA . GLU A 1 276 ? -4.776 -17.972 -5.582 1.00 82.06 276 GLU A CA 1
ATOM 2287 C C . GLU A 1 276 ? -4.702 -17.384 -4.176 1.00 82.06 276 GLU A C 1
ATOM 2289 O O . GLU A 1 276 ? -3.951 -16.449 -3.893 1.00 82.06 276 GLU A O 1
ATOM 2294 N N . TRP A 1 277 ? -5.511 -17.937 -3.273 1.00 84.00 277 TRP A N 1
ATOM 2295 C CA . TRP A 1 277 ? -5.419 -17.615 -1.854 1.00 84.00 277 TRP A CA 1
ATOM 2296 C C . TRP A 1 277 ? -4.089 -18.128 -1.305 1.00 84.00 277 TRP A C 1
ATOM 2298 O O . TRP A 1 277 ? -3.797 -19.320 -1.392 1.00 84.00 277 TRP A O 1
ATOM 2308 N N . THR A 1 278 ? -3.296 -17.232 -0.720 1.00 84.12 278 THR A N 1
ATOM 2309 C CA . THR A 1 278 ? -1.999 -17.581 -0.133 1.00 84.12 278 THR A CA 1
ATOM 2310 C C . THR A 1 278 ? -2.110 -17.757 1.376 1.00 84.12 278 THR A C 1
ATOM 2312 O O . THR A 1 278 ? -1.620 -18.741 1.930 1.00 84.12 278 THR A O 1
ATOM 2315 N N . THR A 1 279 ? -2.724 -16.798 2.077 1.00 81.62 279 THR A N 1
ATOM 2316 C CA . THR A 1 279 ? -2.849 -16.866 3.538 1.00 81.62 279 THR A CA 1
ATOM 2317 C C . THR A 1 279 ? -3.936 -15.949 4.091 1.00 81.62 279 THR A C 1
ATOM 2319 O O . THR A 1 279 ? -4.243 -14.903 3.521 1.00 81.62 279 THR A O 1
ATOM 2322 N N . THR A 1 280 ? -4.448 -16.321 5.263 1.00 84.38 280 THR A N 1
ATOM 2323 C CA . THR A 1 280 ? -5.188 -15.445 6.174 1.00 84.38 280 THR A CA 1
ATOM 2324 C C . THR A 1 280 ? -4.468 -15.479 7.514 1.00 84.38 280 THR A C 1
ATOM 2326 O O . THR A 1 280 ? -4.292 -16.548 8.103 1.00 84.38 280 THR A O 1
ATOM 2329 N N . ASN A 1 281 ? -4.021 -14.325 7.998 1.00 83.62 281 ASN A N 1
ATOM 2330 C CA . ASN A 1 281 ? -3.251 -14.221 9.231 1.00 83.62 281 ASN A CA 1
ATOM 2331 C C . ASN A 1 281 ? -3.700 -13.034 10.084 1.00 83.62 281 ASN A C 1
ATOM 2333 O O . ASN A 1 281 ? -4.476 -12.195 9.641 1.00 83.62 281 ASN A O 1
ATOM 2337 N N . VAL A 1 282 ? -3.207 -12.963 11.320 1.00 82.12 282 VAL A N 1
ATOM 2338 C CA . VAL A 1 282 ? -3.537 -11.879 12.252 1.00 82.12 282 VAL A CA 1
ATOM 2339 C C . VAL A 1 282 ? -2.256 -11.199 12.711 1.00 82.12 282 VAL A C 1
ATOM 2341 O O . VAL A 1 282 ? -1.364 -11.846 13.265 1.00 82.12 282 VAL A O 1
ATOM 2344 N N . LEU A 1 283 ? -2.181 -9.880 12.540 1.00 79.81 283 LEU A N 1
ATOM 2345 C CA . LEU A 1 283 ? -1.127 -9.037 13.097 1.00 79.81 283 LEU A CA 1
ATOM 2346 C C . LEU A 1 283 ? -1.296 -8.977 14.621 1.00 79.81 283 LEU A C 1
ATOM 2348 O O . LEU A 1 283 ? -2.095 -8.213 15.166 1.00 79.81 283 LEU A O 1
ATOM 2352 N N . LYS A 1 284 ? -0.568 -9.841 15.336 1.00 68.56 284 LYS A N 1
ATOM 2353 C CA . LYS A 1 284 ? -0.711 -9.982 16.793 1.00 68.56 284 LYS A CA 1
ATOM 2354 C C . LYS A 1 284 ? -0.361 -8.662 17.501 1.00 68.56 284 LYS A C 1
ATOM 2356 O O . LYS A 1 284 ? 0.692 -8.077 17.259 1.00 68.56 284 LYS A O 1
ATOM 2361 N N . SER A 1 285 ? -1.216 -8.229 18.427 1.00 61.38 285 SER A N 1
ATOM 2362 C CA . SER A 1 285 ? -0.948 -7.111 19.354 1.00 61.38 285 SER A CA 1
ATOM 2363 C C . SER A 1 285 ? -0.799 -5.715 18.730 1.00 61.38 285 SER A C 1
ATOM 2365 O O . SER A 1 285 ? -0.299 -4.804 19.393 1.00 61.38 285 SER A O 1
ATOM 2367 N N . ALA A 1 286 ? -1.221 -5.522 17.481 1.00 62.84 286 ALA A N 1
ATOM 2368 C CA . ALA A 1 286 ? -1.064 -4.246 16.799 1.00 62.84 286 ALA A CA 1
ATOM 2369 C C . ALA A 1 286 ? -2.374 -3.873 16.086 1.00 62.84 286 ALA A C 1
ATOM 2371 O O . ALA A 1 286 ? -2.603 -4.273 14.949 1.00 62.84 286 ALA A O 1
ATOM 2372 N N . ILE A 1 287 ? -3.242 -3.143 16.796 1.00 66.81 287 ILE A N 1
ATOM 2373 C CA . ILE A 1 287 ? -4.418 -2.484 16.213 1.00 66.81 287 ILE A CA 1
ATOM 2374 C C . ILE A 1 287 ? -3.913 -1.407 15.258 1.00 66.81 287 ILE A C 1
ATOM 2376 O O . ILE A 1 287 ? -3.161 -0.535 15.692 1.00 66.81 287 ILE A O 1
ATOM 2380 N N . LEU A 1 288 ? -4.308 -1.477 13.988 1.00 70.88 288 LEU A N 1
ATOM 2381 C CA . LEU A 1 288 ? -4.050 -0.426 13.008 1.00 70.88 288 LEU A CA 1
ATOM 2382 C C . LEU A 1 288 ? -4.800 0.856 13.389 1.00 70.88 288 LEU A C 1
ATOM 2384 O O . LEU A 1 288 ? -5.941 1.065 12.987 1.00 70.88 288 LEU A O 1
ATOM 2388 N N . ASP A 1 289 ? -4.147 1.701 14.182 1.00 70.38 289 ASP A N 1
ATOM 2389 C CA . ASP A 1 289 ? -4.596 3.052 14.517 1.00 70.38 289 ASP A CA 1
ATOM 2390 C C . ASP A 1 289 ? -3.685 4.064 13.817 1.00 70.38 289 ASP A C 1
ATOM 2392 O O . ASP A 1 289 ? -2.676 4.526 14.355 1.00 70.38 289 ASP A O 1
ATOM 2396 N N . LEU A 1 290 ? -4.002 4.325 12.548 1.00 71.62 290 LEU A N 1
ATOM 2397 C CA . LEU A 1 290 ? -3.335 5.335 11.737 1.00 71.62 290 LEU A CA 1
ATOM 2398 C C . LEU A 1 290 ? -4.177 6.612 11.794 1.00 71.62 290 LEU A C 1
ATOM 2400 O O . LEU A 1 290 ? -5.289 6.665 11.268 1.00 71.62 290 LEU A O 1
ATOM 2404 N N . SER A 1 291 ? -3.655 7.642 12.456 1.00 69.00 291 SER A N 1
ATOM 2405 C CA . SER A 1 291 ? -4.310 8.941 12.610 1.00 69.00 291 SER A CA 1
ATOM 2406 C C . SER A 1 291 ? -4.439 9.703 11.279 1.00 69.00 291 SER A C 1
ATOM 2408 O O . SER A 1 291 ? -3.814 9.375 10.268 1.00 69.00 291 SER A O 1
ATOM 2410 N N . GLY A 1 292 ? -5.244 10.774 11.260 1.00 68.62 292 GLY A N 1
ATOM 2411 C CA . GLY A 1 292 ? -5.454 11.623 10.071 1.00 68.62 292 GLY A CA 1
ATOM 2412 C C . GLY A 1 292 ? -4.199 12.346 9.539 1.00 68.62 292 GLY A C 1
ATOM 2413 O O . GLY A 1 292 ? -4.246 12.998 8.499 1.00 68.62 292 GLY A O 1
ATOM 2414 N N . ASP A 1 293 ? -3.056 12.234 10.216 1.00 84.88 293 ASP A N 1
ATOM 2415 C CA . ASP A 1 293 ? -1.763 12.800 9.827 1.00 84.88 293 ASP A CA 1
ATOM 2416 C C . ASP A 1 293 ? -0.869 11.805 9.056 1.00 84.88 293 ASP A C 1
ATOM 2418 O O . ASP A 1 293 ? 0.353 11.931 9.069 1.00 84.88 293 ASP A O 1
ATOM 2422 N N . THR A 1 294 ? -1.461 10.834 8.367 1.00 91.00 294 THR A N 1
ATOM 2423 C CA . THR A 1 294 ? -0.727 9.763 7.682 1.00 91.00 294 THR A CA 1
ATOM 2424 C C . THR A 1 294 ? -0.256 10.177 6.284 1.00 91.00 294 THR A C 1
ATOM 2426 O O . THR A 1 294 ? -1.034 10.739 5.506 1.00 91.00 294 THR A O 1
ATOM 2429 N N . ASP A 1 295 ? 0.986 9.849 5.941 1.00 94.12 295 ASP A N 1
ATOM 2430 C CA . ASP A 1 295 ? 1.527 9.903 4.583 1.00 94.12 295 ASP A CA 1
ATOM 2431 C C . ASP A 1 295 ? 1.456 8.523 3.923 1.00 94.12 295 ASP A C 1
ATOM 2433 O O . ASP A 1 295 ? 1.677 7.499 4.572 1.00 94.12 295 ASP A O 1
ATOM 2437 N N . LEU A 1 296 ? 1.150 8.512 2.628 1.00 95.38 296 LEU A N 1
ATOM 2438 C CA . LEU A 1 296 ? 1.218 7.348 1.759 1.00 95.38 296 LEU A CA 1
ATOM 2439 C C . LEU A 1 296 ? 2.523 7.387 0.961 1.00 95.38 296 LEU A C 1
ATOM 2441 O O . LEU A 1 296 ? 2.817 8.375 0.288 1.00 95.38 296 LEU A O 1
ATOM 2445 N N . ILE A 1 297 ? 3.260 6.282 0.997 1.00 97.00 297 ILE A N 1
ATOM 2446 C CA . ILE A 1 297 ? 4.512 6.089 0.270 1.00 97.00 297 ILE A CA 1
ATOM 2447 C C . ILE A 1 297 ? 4.374 4.875 -0.653 1.00 97.00 297 ILE A C 1
ATOM 2449 O O . ILE A 1 297 ? 3.933 3.811 -0.215 1.00 97.00 297 ILE A O 1
ATOM 2453 N N . ILE A 1 298 ? 4.762 5.019 -1.922 1.00 97.19 298 ILE A N 1
ATOM 2454 C CA . ILE A 1 298 ? 4.733 3.948 -2.932 1.00 97.19 298 ILE A CA 1
ATOM 2455 C C . ILE A 1 298 ? 6.094 3.853 -3.614 1.00 97.19 298 ILE A C 1
ATOM 2457 O O . ILE A 1 298 ? 6.596 4.852 -4.123 1.00 97.19 298 ILE A O 1
ATOM 2461 N N . GLY A 1 299 ? 6.663 2.648 -3.665 1.00 95.50 299 GLY A N 1
ATOM 2462 C CA . GLY A 1 299 ? 7.886 2.355 -4.420 1.00 95.50 299 GLY A CA 1
ATOM 2463 C C . GLY A 1 299 ? 9.204 2.725 -3.726 1.00 95.50 299 GLY A C 1
ATOM 2464 O O . GLY A 1 299 ? 10.249 2.731 -4.365 1.00 95.50 299 GLY A O 1
ATOM 2465 N N . TYR A 1 300 ? 9.205 3.032 -2.428 1.00 95.81 300 TYR A N 1
ATOM 2466 C CA . TYR A 1 300 ? 10.425 3.453 -1.731 1.00 95.81 300 TYR A CA 1
ATOM 2467 C C . TYR A 1 300 ? 11.464 2.323 -1.646 1.00 95.81 300 TYR A C 1
ATOM 2469 O O . TYR A 1 300 ? 11.188 1.263 -1.079 1.00 95.81 300 TYR A O 1
ATOM 2477 N N . MET A 1 301 ? 12.665 2.556 -2.196 1.00 94.25 301 MET A N 1
ATOM 2478 C CA . MET A 1 301 ? 13.739 1.555 -2.350 1.00 94.25 301 MET A CA 1
ATOM 2479 C C . MET A 1 301 ? 13.335 0.323 -3.174 1.00 94.25 301 MET A C 1
ATOM 2481 O O . MET A 1 301 ? 14.040 -0.683 -3.171 1.00 94.25 301 MET A O 1
ATOM 2485 N N . PHE A 1 302 ? 12.206 0.387 -3.879 1.00 94.06 302 PHE A N 1
ATOM 2486 C CA . PHE A 1 302 ? 11.733 -0.687 -4.736 1.00 94.06 302 PHE A CA 1
ATOM 2487 C C . PHE A 1 302 ? 12.317 -0.537 -6.143 1.00 94.06 302 PHE A C 1
ATOM 2489 O O . PHE A 1 302 ? 12.398 0.558 -6.688 1.00 94.06 302 PHE A O 1
ATOM 2496 N N . GLU A 1 303 ? 12.707 -1.658 -6.735 1.00 93.44 303 GLU A N 1
ATOM 2497 C CA . GLU A 1 303 ? 13.200 -1.767 -8.107 1.00 93.44 303 GLU A CA 1
ATOM 2498 C C . GLU A 1 303 ? 12.417 -2.872 -8.818 1.00 93.44 303 GLU A C 1
ATOM 2500 O O . GLU A 1 303 ? 12.322 -4.014 -8.365 1.00 93.44 303 GLU A O 1
ATOM 2505 N N . GLY A 1 304 ? 11.783 -2.518 -9.920 1.00 94.06 304 GLY A N 1
ATOM 2506 C CA . GLY A 1 304 ? 10.777 -3.371 -10.526 1.00 94.06 304 GLY A CA 1
ATOM 2507 C C . GLY A 1 304 ? 9.860 -2.563 -11.416 1.00 94.06 304 GLY A C 1
ATOM 2508 O O . GLY A 1 304 ? 10.055 -1.367 -11.614 1.00 94.06 304 GLY A O 1
ATOM 2509 N N . ASP A 1 305 ? 8.822 -3.210 -11.916 1.00 94.88 305 ASP A N 1
ATOM 2510 C CA . ASP A 1 305 ? 7.744 -2.522 -12.605 1.00 94.88 305 ASP A CA 1
ATOM 2511 C C . ASP A 1 305 ? 6.458 -2.638 -11.792 1.00 94.88 305 ASP A C 1
ATOM 2513 O O . ASP A 1 305 ? 6.133 -3.707 -11.275 1.00 94.88 305 ASP A O 1
ATOM 2517 N N . LEU A 1 306 ? 5.731 -1.531 -11.679 1.00 94.81 306 LEU A N 1
ATOM 2518 C CA . LEU A 1 306 ? 4.473 -1.433 -10.951 1.00 94.81 306 LEU A CA 1
ATOM 2519 C C . LEU A 1 306 ? 3.365 -0.987 -11.903 1.00 94.81 306 LEU A C 1
ATOM 2521 O O . LEU A 1 306 ? 3.432 0.067 -12.532 1.00 94.81 306 LEU A O 1
ATOM 2525 N N . GLU A 1 307 ? 2.311 -1.782 -11.967 1.00 90.56 307 GLU A N 1
ATOM 2526 C CA . GLU A 1 307 ? 1.088 -1.520 -12.705 1.00 90.56 307 GLU A CA 1
ATOM 2527 C C . GL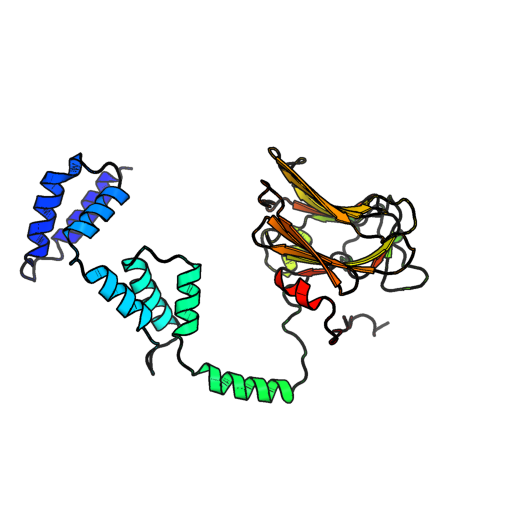U A 1 307 ? -0.107 -1.541 -11.746 1.00 90.56 307 GLU A C 1
ATOM 2529 O O . GLU A 1 307 ? -0.162 -2.345 -10.818 1.00 90.56 307 GLU A O 1
ATOM 2534 N N . GLN A 1 308 ? -1.082 -0.660 -11.992 1.00 78.88 308 GLN A N 1
ATOM 2535 C CA . GLN A 1 308 ? -2.391 -0.665 -11.331 1.00 78.88 308 GLN A CA 1
ATOM 2536 C C . GLN A 1 308 ? -2.319 -0.790 -9.796 1.00 78.88 308 GLN A C 1
ATOM 2538 O O . GLN A 1 308 ? -2.639 -1.843 -9.265 1.00 78.88 308 GLN A O 1
ATOM 2543 N N . LEU A 1 309 ? -1.983 0.278 -9.063 1.00 92.00 309 LEU A N 1
ATOM 2544 C CA . LEU A 1 309 ? -2.098 0.295 -7.596 1.00 92.00 309 LEU A CA 1
ATOM 2545 C C . LEU A 1 309 ? -3.432 0.923 -7.184 1.00 92.00 309 LEU A C 1
ATOM 2547 O O . LEU A 1 309 ? -3.661 2.109 -7.405 1.00 92.00 309 LEU A O 1
ATOM 2551 N N . SER A 1 310 ? -4.329 0.127 -6.608 1.00 91.00 310 SER A N 1
ATOM 2552 C CA . SER A 1 310 ? -5.677 0.554 -6.217 1.00 91.00 310 SER A CA 1
ATOM 2553 C C . SER A 1 310 ? -5.964 0.233 -4.757 1.00 91.00 310 SER A C 1
ATOM 2555 O O . SER A 1 310 ? -5.764 -0.895 -4.313 1.00 91.00 310 SER A O 1
ATOM 2557 N N . ILE A 1 311 ? -6.471 1.220 -4.026 1.00 91.31 311 ILE A N 1
ATOM 2558 C CA . ILE A 1 311 ? -6.914 1.101 -2.637 1.00 91.31 311 ILE A CA 1
ATOM 2559 C C . ILE A 1 311 ? -8.437 1.163 -2.642 1.00 91.31 311 ILE A C 1
ATOM 2561 O O . ILE A 1 311 ? -9.014 2.120 -3.153 1.00 91.31 311 ILE A O 1
ATOM 2565 N N . VAL A 1 312 ? -9.088 0.163 -2.066 1.00 90.56 312 VAL A N 1
ATOM 2566 C CA . VAL A 1 312 ? -10.546 0.076 -1.970 1.00 90.56 312 VAL A CA 1
ATOM 2567 C C . VAL A 1 312 ? -10.934 0.023 -0.503 1.00 90.56 312 VAL A C 1
ATOM 2569 O O . VAL A 1 312 ? -10.370 -0.757 0.255 1.00 90.56 312 VAL A O 1
ATOM 2572 N N . THR A 1 313 ? -11.882 0.854 -0.075 1.00 87.44 313 THR A N 1
ATOM 2573 C CA . THR A 1 313 ? -12.251 0.955 1.353 1.00 87.44 313 THR A CA 1
ATOM 2574 C C . THR A 1 313 ? -12.981 -0.279 1.895 1.00 87.44 313 THR A C 1
ATOM 2576 O O . THR A 1 313 ? -13.039 -0.482 3.107 1.00 87.44 313 THR A O 1
ATOM 2579 N N . ASP A 1 314 ? -13.537 -1.104 1.010 1.00 87.31 314 ASP A N 1
ATOM 2580 C CA . ASP A 1 314 ? -14.174 -2.372 1.352 1.00 87.31 314 ASP A CA 1
ATOM 2581 C C . ASP A 1 314 ? -13.132 -3.509 1.338 1.00 87.31 314 ASP A C 1
ATOM 2583 O O . ASP A 1 314 ? -12.645 -3.849 0.257 1.00 87.31 314 ASP A O 1
ATOM 2587 N N . PRO A 1 315 ? -12.779 -4.102 2.498 1.00 88.31 315 PRO A N 1
ATOM 2588 C CA . PRO A 1 315 ? -11.790 -5.174 2.578 1.00 88.31 315 PRO A CA 1
ATOM 2589 C C . PRO A 1 315 ? -12.253 -6.490 1.930 1.00 88.31 315 PRO A C 1
ATOM 2591 O O . PRO A 1 315 ? -11.405 -7.313 1.578 1.00 88.31 315 PRO A O 1
ATOM 2594 N N . ASP A 1 316 ? -13.562 -6.701 1.746 1.00 86.19 316 ASP A N 1
ATOM 2595 C CA . ASP A 1 316 ? -14.096 -7.935 1.157 1.00 86.19 316 ASP A CA 1
ATOM 2596 C C . ASP A 1 316 ? -13.941 -7.959 -0.373 1.00 86.19 316 ASP A C 1
ATOM 2598 O O . ASP A 1 316 ? -14.056 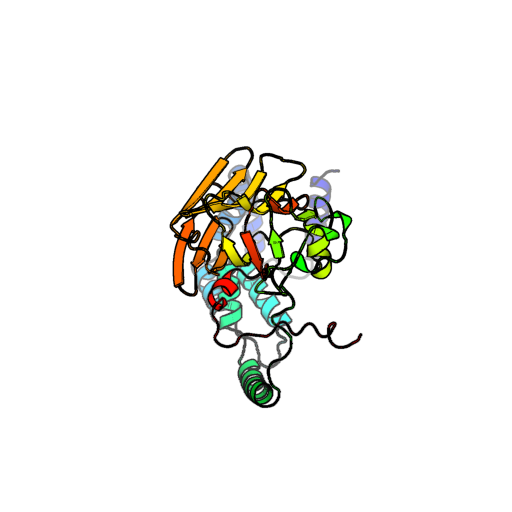-9.021 -1.001 1.00 86.19 316 ASP A O 1
ATOM 2602 N N . MET A 1 317 ? -13.600 -6.816 -0.982 1.00 86.19 317 MET A N 1
ATOM 2603 C CA . MET A 1 317 ? -13.334 -6.706 -2.418 1.00 86.19 317 MET A CA 1
ATOM 2604 C C . MET A 1 317 ? -12.120 -7.519 -2.859 1.00 86.19 317 MET A C 1
ATOM 2606 O O . MET A 1 317 ? -12.026 -7.854 -4.041 1.00 86.19 317 MET A O 1
ATOM 2610 N N . VAL A 1 318 ? -11.226 -7.892 -1.937 1.00 83.38 318 VAL A N 1
ATOM 2611 C CA . VAL A 1 318 ? -10.084 -8.775 -2.221 1.00 83.38 318 VAL A CA 1
ATOM 2612 C C . VAL A 1 318 ? -10.523 -10.085 -2.887 1.00 83.38 318 VAL A C 1
ATOM 2614 O O . VAL A 1 318 ? -9.844 -10.571 -3.783 1.00 83.38 318 VAL A O 1
ATOM 2617 N N . ASN A 1 319 ? -11.719 -10.591 -2.559 1.00 77.25 319 ASN A N 1
ATOM 2618 C CA . ASN A 1 319 ? -12.290 -11.809 -3.146 1.00 77.25 319 ASN A CA 1
ATOM 2619 C C . ASN A 1 319 ? -12.663 -11.658 -4.633 1.00 77.25 319 ASN A C 1
ATOM 2621 O O . ASN A 1 319 ? -12.954 -12.643 -5.309 1.00 77.25 319 ASN A O 1
ATOM 2625 N N . SER A 1 320 ? -12.694 -10.424 -5.141 1.00 74.94 320 SER A N 1
ATOM 2626 C CA . SER A 1 320 ? -13.001 -10.105 -6.537 1.00 74.94 320 SER A CA 1
ATOM 2627 C C . SER A 1 320 ? -11.748 -9.862 -7.384 1.00 74.94 320 SER A C 1
ATOM 2629 O O . SER A 1 320 ? -11.890 -9.496 -8.552 1.00 74.94 320 SER A O 1
ATOM 2631 N N . HIS A 1 321 ? -10.535 -10.061 -6.843 1.00 70.12 321 HIS A N 1
ATOM 2632 C CA . HIS A 1 321 ? -9.277 -9.713 -7.526 1.00 70.12 321 HIS A CA 1
ATOM 2633 C C . HIS A 1 321 ? -9.097 -10.407 -8.878 1.00 70.12 321 HIS A C 1
ATOM 2635 O O . HIS A 1 321 ? -8.482 -9.836 -9.775 1.00 70.12 321 HIS A O 1
ATOM 2641 N N . CYS A 1 322 ? -9.697 -11.585 -9.047 1.00 65.44 322 CYS A N 1
ATOM 2642 C CA . CYS A 1 322 ? -9.681 -12.345 -10.294 1.00 65.44 322 CYS A CA 1
ATOM 2643 C C . CYS A 1 322 ? -11.062 -12.595 -10.892 1.00 65.44 322 CYS A C 1
ATOM 2645 O O . CYS A 1 322 ? -11.293 -13.600 -11.569 1.00 65.44 322 CYS A O 1
ATOM 2647 N N . SER A 1 323 ? -11.991 -11.663 -10.673 1.00 59.12 323 SER A N 1
ATOM 2648 C CA . SER A 1 323 ? -13.255 -11.674 -11.398 1.00 59.12 323 SER A CA 1
ATOM 2649 C C . SER A 1 323 ? -12.996 -11.750 -12.907 1.00 59.12 323 SER A C 1
ATOM 2651 O O . SER A 1 323 ? -12.286 -10.928 -13.487 1.00 59.12 323 SER A O 1
ATOM 2653 N N . THR A 1 324 ? -13.617 -12.728 -13.569 1.00 47.53 324 THR A N 1
ATOM 2654 C CA . THR A 1 324 ? -13.610 -12.858 -15.036 1.00 47.53 324 THR A CA 1
ATOM 2655 C C . THR A 1 324 ? -14.257 -11.655 -15.724 1.00 47.53 324 THR A C 1
ATOM 2657 O O . THR A 1 324 ? -14.027 -11.414 -16.908 1.00 47.53 324 THR A O 1
ATOM 2660 N N . SER A 1 325 ? -15.025 -10.860 -14.975 1.00 43.34 325 SER A N 1
ATOM 2661 C CA . SER A 1 325 ? -15.488 -9.542 -15.392 1.00 43.34 325 SER A CA 1
ATOM 2662 C C . SER A 1 325 ? -14.369 -8.526 -15.169 1.00 43.34 325 SER A C 1
ATOM 2664 O O . SER A 1 325 ? -14.397 -7.759 -14.209 1.00 43.34 325 SER A O 1
ATOM 2666 N N . LYS A 1 326 ? -13.363 -8.529 -16.052 1.00 40.00 326 LYS A N 1
ATOM 2667 C CA . LYS A 1 326 ? -12.369 -7.452 -16.110 1.00 40.00 326 LYS A CA 1
ATOM 2668 C C . LYS A 1 326 ? -13.097 -6.165 -16.489 1.00 40.00 326 LYS A C 1
ATOM 2670 O O . LYS A 1 326 ? -13.476 -5.984 -17.644 1.00 40.00 326 LYS A O 1
ATOM 2675 N N . ILE A 1 327 ? -13.332 -5.288 -15.519 1.00 42.09 327 ILE A N 1
ATOM 2676 C CA . ILE A 1 327 ? -13.802 -3.934 -15.802 1.00 42.09 327 ILE A CA 1
ATOM 2677 C C . ILE A 1 327 ? -12.581 -3.191 -16.328 1.00 42.09 327 ILE A C 1
ATOM 2679 O O . ILE A 1 327 ? -11.644 -2.921 -15.579 1.00 42.09 327 ILE A O 1
ATOM 2683 N N . ALA A 1 328 ? -12.553 -2.927 -17.633 1.00 32.25 328 ALA A N 1
ATOM 2684 C CA . ALA A 1 328 ? -11.548 -2.043 -18.193 1.00 32.25 328 ALA A CA 1
ATOM 2685 C C . ALA A 1 328 ? -11.655 -0.695 -17.472 1.00 32.25 328 ALA A C 1
ATOM 2687 O O . ALA A 1 328 ? -12.736 -0.103 -17.422 1.00 32.25 328 ALA A O 1
ATOM 2688 N N . ILE A 1 329 ? -10.544 -0.205 -16.921 1.00 38.41 329 ILE A N 1
ATOM 2689 C CA . ILE A 1 329 ? -10.426 1.206 -16.565 1.00 38.41 329 ILE A CA 1
ATOM 2690 C C . ILE A 1 329 ? -10.337 1.940 -17.906 1.00 38.41 329 ILE A C 1
ATOM 2692 O O . ILE A 1 329 ? -9.254 2.179 -18.429 1.00 38.41 329 ILE A O 1
ATOM 2696 N N . THR A 1 330 ? -11.483 2.183 -18.544 1.00 31.98 330 THR A N 1
ATOM 2697 C CA . THR A 1 330 ? -11.553 3.067 -19.707 1.00 31.98 330 THR A CA 1
ATOM 2698 C C . THR A 1 330 ? -11.302 4.473 -19.210 1.00 31.98 330 THR A C 1
ATOM 2700 O O . THR A 1 330 ? -12.204 5.140 -18.705 1.00 31.98 330 THR A O 1
ATOM 2703 N N . ASP A 1 331 ? -10.053 4.894 -19.338 1.00 33.41 331 ASP A N 1
ATOM 2704 C CA . ASP A 1 331 ? -9.671 6.285 -19.244 1.00 33.41 331 ASP A CA 1
ATOM 2705 C C . ASP A 1 331 ? -10.298 7.018 -20.438 1.00 33.41 331 ASP A C 1
ATOM 2707 O O . ASP A 1 331 ? -9.775 7.009 -21.553 1.00 33.41 331 ASP A O 1
ATOM 2711 N N . GLN A 1 332 ? -11.481 7.604 -20.237 1.00 33.16 332 GLN A N 1
ATOM 2712 C CA . GLN A 1 332 ? -12.155 8.402 -21.268 1.00 33.16 332 GLN A CA 1
ATOM 2713 C C . GLN A 1 332 ? -11.381 9.690 -21.618 1.00 33.16 332 GLN A C 1
ATOM 2715 O O . GLN A 1 332 ? -11.851 10.474 -22.440 1.00 33.16 332 GLN A O 1
ATOM 2720 N N . SER A 1 333 ? -10.198 9.922 -21.035 1.00 32.31 333 SER A N 1
ATOM 2721 C CA . SER A 1 333 ? -9.355 11.079 -21.339 1.00 32.31 333 SER A CA 1
ATOM 2722 C C . SER A 1 333 ? -8.302 10.841 -22.433 1.00 32.31 333 SER A C 1
ATOM 2724 O O . SER A 1 333 ? -7.750 11.808 -22.952 1.00 32.31 333 SER A O 1
ATOM 2726 N N . MET A 1 334 ? -8.070 9.602 -22.883 1.00 32.38 334 MET A N 1
ATOM 2727 C CA . MET A 1 334 ? -7.039 9.312 -23.899 1.00 32.38 334 MET A CA 1
ATOM 2728 C C . MET A 1 334 ? -7.524 9.370 -25.362 1.00 32.38 334 MET A C 1
ATOM 2730 O O . MET A 1 334 ? -6.745 9.077 -26.264 1.00 32.38 334 MET A O 1
ATOM 2734 N N . GLU A 1 335 ? -8.769 9.778 -25.640 1.00 30.31 335 GLU A N 1
ATOM 2735 C CA . GLU A 1 335 ? -9.299 9.843 -27.019 1.00 30.31 335 GLU A CA 1
ATOM 2736 C C . GLU A 1 335 ? -9.434 11.262 -27.598 1.00 30.31 335 GLU A C 1
ATOM 2738 O O . GLU A 1 335 ? -10.073 11.469 -28.630 1.00 30.31 335 GLU A O 1
ATOM 2743 N N . LYS A 1 336 ? -8.796 12.260 -26.979 1.00 33.00 336 LYS A N 1
ATOM 2744 C CA . LYS A 1 336 ? -8.630 13.582 -27.599 1.00 33.00 336 LYS A CA 1
ATOM 2745 C C . LYS A 1 336 ? -7.255 14.174 -27.326 1.00 33.00 336 LYS A C 1
ATOM 2747 O O . LYS A 1 336 ? -7.133 15.049 -26.475 1.00 33.00 336 LYS A O 1
ATOM 2752 N N . THR A 1 337 ? -6.248 13.780 -28.102 1.00 32.19 337 THR A N 1
ATOM 2753 C CA . THR A 1 337 ? -5.405 14.747 -28.836 1.00 32.19 337 THR A CA 1
ATOM 2754 C C . THR A 1 337 ? -4.687 14.078 -29.995 1.00 32.19 337 THR A C 1
ATOM 2756 O O . THR A 1 337 ? -4.049 13.030 -29.760 1.00 32.19 337 THR A O 1
#

Organism: NCBI:txid420089

Foldseek 3Di:
DDPVVVVVVVVVVVVVVPPPDDDDPLNVVVVVVCVVCVVVDPDPVRVVVVCCVPVDPPCRLVVLVVCLQQQAADPPHDLVNSLVVSVVSCVVNVPDDPVNSVVSSVVRYDDPVVVVVVVVVVVCVVDPDDDDQCLFKFFPVPDPDQVQWPPTPVPFAADPVGNQKTFAAQRTKGKFQVCVRCVSNVDLADALKWKKKKKWAAAPQAWFFQKKKAAPVFRQAMWTFIDGQFWTWTWGGGPVDIFIDTFGDRRNPRDIKIKMWIDPPQFWIWIDIRLHTRDIDGRPPGRNDRDSRIMMMGRNRGGTMIHDIMIGSDRVCSNCSPPPPPPPPPPVPPPDD

pLDDT: mean 72.31, std 20.49, range [30.31, 97.19]